Protein AF-A0A382RCF2-F1 (afdb_monomer_lite)

InterPro domains:
  IPR039901 3-deoxy-D-manno-octulosonic acid transferase [PTHR42755] (2-190)

Structure (mmCIF, N/CA/C/O backbone):
data_AF-A0A382RCF2-F1
#
_entry.id   AF-A0A382RCF2-F1
#
loop_
_atom_site.group_PDB
_atom_site.id
_atom_site.type_symbol
_atom_site.label_atom_id
_atom_site.label_alt_id
_atom_site.label_comp_id
_atom_site.label_asym_id
_atom_site.label_entity_id
_atom_site.label_seq_id
_atom_site.pdbx_PDB_ins_code
_atom_site.Cartn_x
_atom_site.Cartn_y
_atom_site.Cartn_z
_atom_site.occupancy
_atom_site.B_iso_or_equiv
_atom_site.auth_seq_id
_atom_site.auth_comp_id
_atom_site.auth_asym_id
_atom_site.auth_atom_id
_atom_site.pdbx_PDB_model_num
ATOM 1 N N . ASN A 1 1 ? -19.185 9.942 4.510 1.00 62.09 1 ASN A N 1
ATOM 2 C CA . ASN A 1 1 ? -18.046 10.793 4.098 1.00 62.09 1 ASN A CA 1
ATOM 3 C C . ASN A 1 1 ? -16.745 10.031 4.354 1.00 62.09 1 ASN A C 1
ATOM 5 O O . ASN A 1 1 ? -16.309 9.953 5.500 1.00 62.09 1 ASN A O 1
ATOM 9 N N . LEU A 1 2 ? -16.173 9.428 3.306 1.00 69.56 2 LEU A N 1
ATOM 10 C CA . LEU A 1 2 ? -15.014 8.519 3.351 1.00 69.56 2 LEU A CA 1
ATOM 11 C C . LEU A 1 2 ? -13.808 9.131 4.091 1.00 69.56 2 LEU A C 1
ATOM 13 O O . LEU A 1 2 ? -13.190 8.498 4.944 1.00 69.56 2 LEU A O 1
ATOM 17 N N . LYS A 1 3 ? -13.557 10.430 3.877 1.00 72.62 3 LYS A N 1
ATOM 18 C CA . LYS A 1 3 ? -12.467 11.177 4.527 1.00 72.62 3 LYS A CA 1
ATOM 19 C C . LYS A 1 3 ? -12.559 11.185 6.058 1.00 72.62 3 LYS A C 1
ATOM 21 O O . LYS A 1 3 ? -11.523 11.209 6.716 1.00 72.62 3 LYS A O 1
ATOM 26 N N . LYS A 1 4 ? -13.768 11.182 6.638 1.00 75.06 4 LYS A N 1
ATOM 27 C CA . LYS A 1 4 ? -13.956 11.214 8.102 1.00 75.06 4 LYS A CA 1
ATOM 28 C C . LYS A 1 4 ? -13.564 9.878 8.739 1.00 75.06 4 LYS A C 1
ATOM 30 O O . LYS A 1 4 ? -12.864 9.882 9.743 1.00 75.06 4 LYS A O 1
ATOM 35 N N . ILE A 1 5 ? -13.943 8.763 8.113 1.00 77.88 5 ILE A N 1
ATOM 36 C CA . ILE A 1 5 ? -13.640 7.407 8.602 1.00 77.88 5 ILE A CA 1
ATOM 37 C C . ILE A 1 5 ? -12.138 7.133 8.530 1.00 77.88 5 ILE A C 1
ATOM 39 O O . ILE A 1 5 ? -11.550 6.638 9.487 1.00 77.88 5 ILE A O 1
ATOM 43 N N . PHE A 1 6 ? -11.491 7.525 7.432 1.00 84.06 6 PHE A N 1
ATOM 44 C CA . PHE A 1 6 ? -10.059 7.287 7.253 1.00 84.06 6 PHE A CA 1
ATOM 45 C C . PHE A 1 6 ? -9.218 8.092 8.255 1.00 84.06 6 PHE A C 1
ATOM 47 O O . PHE A 1 6 ? -8.202 7.598 8.729 1.00 84.06 6 PHE A O 1
ATOM 54 N N . LYS A 1 7 ? -9.664 9.297 8.644 1.00 83.44 7 LYS A N 1
ATOM 55 C CA . LYS A 1 7 ? -8.987 10.118 9.665 1.00 83.44 7 LYS A CA 1
ATOM 56 C C . LYS A 1 7 ? -9.006 9.499 11.066 1.00 83.44 7 LYS A C 1
ATOM 58 O O . LYS A 1 7 ? -8.083 9.744 11.832 1.00 83.44 7 LYS A O 1
ATOM 63 N N . SER A 1 8 ? -10.035 8.723 11.411 1.00 86.31 8 SER A N 1
ATOM 64 C CA . SER A 1 8 ? -10.149 8.065 12.723 1.00 86.31 8 SER A CA 1
ATOM 65 C C . SER A 1 8 ? -9.440 6.709 12.807 1.00 86.31 8 SER A C 1
ATOM 67 O O . SER A 1 8 ? -9.416 6.098 13.877 1.00 86.31 8 SER A O 1
ATOM 69 N N . LYS A 1 9 ? -8.886 6.210 11.696 1.00 91.25 9 LYS A N 1
ATOM 70 C CA . LYS A 1 9 ? -8.276 4.880 11.610 1.00 91.25 9 LYS A CA 1
ATOM 71 C C . LYS A 1 9 ? -6.752 4.948 11.521 1.00 91.25 9 LYS A C 1
ATOM 73 O O . LYS A 1 9 ? -6.179 5.913 11.018 1.00 91.25 9 LYS A O 1
ATOM 78 N N . LYS A 1 10 ? -6.086 3.897 12.000 1.00 94.00 10 LYS A N 1
ATOM 79 C CA . LYS A 1 10 ? -4.676 3.636 11.685 1.00 94.00 10 LYS A CA 1
ATOM 80 C C . LYS A 1 10 ? -4.647 3.004 10.303 1.00 94.00 10 LYS A C 1
ATOM 82 O O . LYS A 1 10 ? -5.190 1.921 10.125 1.00 94.00 10 LYS A O 1
ATOM 87 N N . ILE A 1 11 ? -4.084 3.705 9.324 1.00 94.94 11 ILE A N 1
ATOM 88 C CA . ILE A 1 11 ? -4.179 3.299 7.920 1.00 94.94 11 ILE A CA 1
ATOM 89 C C . ILE A 1 11 ? -2.803 3.049 7.318 1.00 94.94 11 ILE A C 1
ATOM 91 O O . ILE A 1 11 ? -1.877 3.840 7.502 1.00 94.94 11 ILE A O 1
ATOM 95 N N . TRP A 1 12 ? -2.698 1.973 6.553 1.00 97.31 12 TRP A N 1
ATOM 96 C CA . TRP A 1 12 ? -1.606 1.760 5.611 1.00 97.31 12 TRP A CA 1
ATOM 97 C C . TRP A 1 12 ? -2.184 1.263 4.282 1.00 97.31 12 TRP A C 1
ATOM 99 O O . TRP A 1 12 ? -3.348 0.858 4.216 1.00 97.31 12 TRP A O 1
ATOM 109 N N . CYS A 1 13 ? -1.406 1.358 3.208 1.00 97.88 13 CYS A N 1
ATOM 110 C CA . CYS A 1 13 ? -1.873 1.044 1.864 1.00 97.88 13 CYS A CA 1
ATOM 111 C C . CYS A 1 13 ? -0.916 0.071 1.183 1.00 97.88 13 CYS A C 1
ATOM 113 O O . CYS A 1 13 ? 0.295 0.250 1.248 1.00 97.88 13 CYS A O 1
ATOM 115 N N . ALA A 1 14 ? -1.467 -0.935 0.524 1.00 98.38 14 ALA A N 1
ATOM 116 C CA . ALA A 1 14 ? -0.799 -1.767 -0.456 1.00 98.38 14 ALA A CA 1
ATOM 117 C C . ALA A 1 14 ? -1.316 -1.344 -1.832 1.00 98.38 14 ALA A C 1
ATOM 119 O O . ALA A 1 14 ? -2.521 -1.396 -2.075 1.00 98.38 14 ALA A O 1
ATOM 120 N N . ALA A 1 15 ? -0.435 -0.858 -2.701 1.00 98.12 15 ALA A N 1
ATOM 121 C CA . ALA A 1 15 ? -0.817 -0.303 -3.992 1.00 98.12 15 ALA A CA 1
ATOM 122 C C . ALA A 1 15 ? -0.134 -1.026 -5.149 1.00 98.12 15 ALA A C 1
ATOM 124 O O . ALA A 1 15 ? 1.039 -1.387 -5.055 1.00 98.12 15 ALA A O 1
ATOM 125 N N . SER A 1 16 ? -0.877 -1.187 -6.246 1.00 97.06 16 SER A N 1
ATOM 126 C CA . SER A 1 16 ? -0.479 -1.961 -7.423 1.00 97.06 16 SER A CA 1
ATOM 127 C C . SER A 1 16 ? -0.099 -3.401 -7.065 1.00 97.06 16 SER A C 1
ATOM 129 O O . SER A 1 16 ? 0.921 -3.902 -7.532 1.00 97.06 16 SER A O 1
ATOM 131 N N . THR A 1 17 ? -0.885 -4.044 -6.195 1.00 98.25 17 THR A N 1
ATOM 132 C CA . THR A 1 17 ? -0.648 -5.435 -5.783 1.00 98.25 17 THR A CA 1
ATOM 133 C C . THR A 1 17 ? -0.951 -6.414 -6.910 1.00 98.25 17 THR A C 1
ATOM 135 O O . THR A 1 17 ? -1.813 -6.170 -7.758 1.00 98.25 17 THR A O 1
ATOM 138 N N . HIS A 1 18 ? -0.209 -7.512 -6.926 1.00 97.75 18 HIS A N 1
ATOM 139 C CA . HIS A 1 18 ? -0.419 -8.644 -7.816 1.00 97.75 18 HIS A CA 1
ATOM 140 C C . HIS A 1 18 ? -0.784 -9.891 -7.014 1.00 97.75 18 HIS A C 1
ATOM 142 O O . HIS A 1 18 ? -0.634 -9.914 -5.792 1.00 97.75 18 HIS A O 1
ATOM 148 N N . ASN A 1 19 ? -1.186 -10.947 -7.731 1.00 95.44 19 ASN A N 1
ATOM 149 C CA . ASN A 1 19 ? -1.555 -12.229 -7.140 1.00 95.44 19 ASN A CA 1
ATOM 150 C C . ASN A 1 19 ? -0.553 -12.671 -6.068 1.00 95.44 19 ASN A C 1
ATOM 152 O O . ASN A 1 19 ? 0.656 -12.508 -6.242 1.00 95.44 19 ASN A O 1
ATOM 156 N N . THR A 1 20 ? -1.070 -13.239 -4.977 1.00 93.50 20 THR A N 1
ATOM 157 C CA . THR A 1 20 ? -0.394 -13.588 -3.713 1.00 93.50 20 THR A CA 1
ATOM 158 C C . THR A 1 20 ? -0.037 -12.416 -2.789 1.00 93.50 20 THR A C 1
ATOM 160 O O . THR A 1 20 ? -0.001 -12.599 -1.568 1.00 93.50 20 THR A O 1
ATOM 163 N N . GLU A 1 21 ? 0.177 -11.200 -3.302 1.00 98.25 21 GLU A N 1
ATOM 164 C CA . GLU A 1 21 ? 0.560 -10.055 -2.467 1.00 98.25 21 GLU A CA 1
ATOM 165 C C . GLU A 1 21 ? -0.620 -9.529 -1.636 1.00 98.25 21 GLU A C 1
ATOM 167 O O . GLU A 1 21 ? -0.420 -9.082 -0.502 1.00 98.25 21 GLU A O 1
ATOM 172 N N . GLU A 1 22 ? -1.854 -9.621 -2.148 1.00 98.38 22 GLU A N 1
ATOM 173 C CA . GLU A 1 22 ? -3.059 -9.222 -1.409 1.00 98.38 22 GLU A CA 1
ATOM 174 C C . GLU A 1 22 ? -3.239 -10.047 -0.130 1.00 98.38 22 GLU A C 1
ATOM 176 O O . GLU A 1 22 ? -3.438 -9.490 0.955 1.00 98.38 22 GLU A O 1
ATOM 181 N N . ARG A 1 23 ? -3.065 -11.368 -0.239 1.00 97.81 23 ARG A N 1
ATOM 182 C CA . ARG A 1 23 ? -3.133 -12.295 0.894 1.00 97.81 23 ARG A CA 1
ATOM 183 C C . ARG A 1 23 ? -2.066 -11.996 1.944 1.00 97.81 23 ARG A C 1
ATOM 185 O O . ARG A 1 23 ? -2.362 -11.986 3.137 1.00 97.81 23 ARG A O 1
ATOM 192 N N . ILE A 1 24 ? -0.840 -11.664 1.526 1.00 98.31 24 ILE A N 1
ATOM 193 C CA . ILE A 1 24 ? 0.223 -11.228 2.449 1.00 98.31 24 ILE A CA 1
ATOM 194 C C . ILE A 1 24 ? -0.205 -9.968 3.215 1.00 98.31 24 ILE A C 1
ATOM 196 O O . ILE A 1 24 ? 0.017 -9.877 4.426 1.00 98.31 24 ILE A O 1
ATOM 200 N N . CYS A 1 25 ? -0.843 -9.008 2.541 1.00 98.62 25 CYS A N 1
ATOM 201 C CA . CYS A 1 25 ? -1.338 -7.783 3.172 1.00 98.62 25 CYS A CA 1
ATOM 202 C C . CYS A 1 25 ? -2.477 -8.058 4.167 1.00 98.62 25 CYS A C 1
ATOM 204 O O . CYS A 1 25 ? -2.505 -7.455 5.244 1.00 98.62 25 CYS A O 1
ATOM 206 N N . ALA A 1 26 ? -3.374 -8.992 3.845 1.00 98.50 26 ALA A N 1
ATOM 207 C CA . ALA A 1 26 ? -4.416 -9.466 4.751 1.00 98.50 26 ALA A CA 1
ATOM 208 C C . ALA A 1 26 ? -3.820 -10.158 5.992 1.00 98.50 26 ALA A C 1
ATOM 210 O O . ALA A 1 26 ? -4.172 -9.808 7.117 1.00 98.50 26 ALA A O 1
ATOM 211 N N . THR A 1 27 ? -2.817 -11.026 5.826 1.00 98.50 27 THR A N 1
ATOM 212 C CA . THR A 1 27 ? -2.092 -11.647 6.953 1.00 98.50 27 THR A CA 1
ATOM 213 C C . THR A 1 27 ? -1.401 -10.605 7.838 1.00 98.50 27 THR A C 1
ATOM 215 O O . THR A 1 27 ? -1.360 -10.734 9.061 1.00 98.50 27 THR A O 1
ATOM 218 N N . VAL A 1 28 ? -0.842 -9.543 7.250 1.00 98.62 28 VAL A N 1
ATOM 219 C CA . VAL A 1 28 ? -0.277 -8.428 8.028 1.00 98.62 28 VAL A CA 1
ATOM 220 C C . VAL A 1 28 ? -1.361 -7.706 8.824 1.00 98.62 28 VAL A C 1
ATOM 222 O O . VAL A 1 28 ? -1.125 -7.349 9.979 1.00 98.62 28 VAL A O 1
ATOM 225 N N . HIS A 1 29 ? -2.549 -7.521 8.247 1.00 98.56 29 HIS A N 1
ATOM 226 C CA . HIS A 1 29 ? -3.684 -6.958 8.970 1.00 98.56 29 HIS A CA 1
ATOM 227 C C . HIS A 1 29 ? -4.059 -7.821 10.180 1.00 98.56 29 HIS A C 1
ATOM 229 O O . HIS A 1 29 ? -4.156 -7.295 11.288 1.00 98.56 29 HIS A O 1
ATOM 235 N N . GLU A 1 30 ? -4.199 -9.139 10.009 1.00 98.19 30 GLU A N 1
ATOM 236 C CA . GLU A 1 30 ? -4.502 -10.066 11.111 1.00 98.19 30 GLU A CA 1
ATOM 237 C C . GLU A 1 30 ? -3.488 -9.988 12.253 1.00 98.19 30 GLU A C 1
ATOM 239 O O . GLU A 1 30 ? -3.858 -9.961 13.426 1.00 98.19 30 GLU A O 1
ATOM 244 N N . LYS A 1 31 ? -2.199 -9.875 11.926 1.00 98.06 31 LYS A N 1
ATOM 245 C CA . LYS A 1 31 ? -1.138 -9.739 12.934 1.00 98.06 31 LYS A CA 1
ATOM 246 C C . LYS A 1 31 ? -1.257 -8.456 13.755 1.00 98.06 31 LYS A C 1
ATOM 248 O O . LYS A 1 31 ? -0.801 -8.414 14.895 1.00 98.06 31 LYS A O 1
ATOM 253 N N . LEU A 1 32 ? -1.851 -7.405 13.191 1.00 97.94 32 LEU A N 1
ATOM 254 C CA . LEU A 1 32 ? -1.895 -6.072 13.792 1.00 97.94 32 LEU A CA 1
ATOM 255 C C . LEU A 1 32 ? -3.274 -5.689 14.357 1.00 97.94 32 LEU A C 1
ATOM 257 O O . LEU A 1 32 ? -3.332 -4.828 15.238 1.00 97.94 32 LEU A O 1
ATOM 261 N N . LYS A 1 33 ? -4.374 -6.327 13.928 1.00 96.44 33 LYS A N 1
ATOM 262 C CA . LYS A 1 33 ? -5.754 -5.970 14.333 1.00 96.44 33 LYS A CA 1
ATOM 263 C C . LYS A 1 33 ? -6.016 -6.102 15.835 1.00 96.44 33 LYS A C 1
ATOM 265 O O . LYS A 1 33 ? -6.842 -5.379 16.389 1.00 96.44 33 LYS A O 1
ATOM 270 N N . ASN A 1 34 ? -5.289 -6.982 16.530 1.00 95.50 34 ASN A N 1
ATOM 271 C CA . ASN A 1 34 ? -5.399 -7.111 17.987 1.00 95.50 34 ASN A CA 1
ATOM 272 C C . ASN A 1 34 ? -4.772 -5.930 18.731 1.00 95.50 34 ASN A C 1
ATOM 274 O O . ASN A 1 34 ? -5.330 -5.486 19.733 1.00 95.50 34 ASN A O 1
ATOM 278 N N . LYS A 1 35 ? -3.670 -5.387 18.203 1.00 96.75 35 LYS A N 1
ATOM 279 C CA . LYS A 1 35 ? -2.980 -4.211 18.747 1.00 96.75 35 LYS A CA 1
ATOM 280 C C . LYS A 1 35 ? -3.692 -2.907 18.383 1.00 96.75 35 LYS A C 1
ATOM 282 O O . LYS A 1 35 ? -3.765 -1.995 19.200 1.00 96.75 35 LYS A O 1
ATOM 287 N N . TYR A 1 36 ? -4.236 -2.820 17.170 1.00 95.81 36 TYR A N 1
ATOM 288 C CA . TYR A 1 36 ? -4.914 -1.631 16.656 1.00 95.81 36 TYR A CA 1
ATOM 289 C C . TYR A 1 36 ? -6.349 -1.958 16.249 1.00 95.81 36 TYR A C 1
ATOM 291 O O . TYR A 1 36 ? -6.620 -2.319 15.108 1.00 95.81 36 TYR A O 1
ATOM 299 N N . LYS A 1 37 ? -7.297 -1.765 17.172 1.00 93.75 37 LYS A N 1
ATOM 300 C CA . LYS A 1 37 ? -8.726 -2.033 16.917 1.00 93.75 37 LYS A CA 1
ATOM 301 C C . LYS A 1 37 ? -9.334 -1.145 15.824 1.00 93.75 37 LYS A C 1
ATOM 303 O O . LYS A 1 37 ? -10.344 -1.505 15.234 1.00 93.75 37 LYS A O 1
ATOM 308 N N . ASN A 1 38 ? -8.715 -0.001 15.532 1.00 94.19 38 ASN A N 1
ATOM 309 C CA . ASN A 1 38 ? -9.096 0.910 14.452 1.00 94.19 38 ASN A CA 1
ATOM 310 C C . ASN A 1 38 ? -8.179 0.799 13.216 1.00 94.19 38 ASN A C 1
ATOM 312 O O . ASN A 1 38 ? -8.034 1.781 12.484 1.00 94.19 38 ASN A O 1
ATOM 316 N N . LEU A 1 39 ? -7.529 -0.349 12.995 1.00 96.75 39 LEU A N 1
ATOM 317 C CA . LEU A 1 39 ? -6.718 -0.600 11.802 1.00 96.75 39 LEU A CA 1
ATOM 318 C C . LEU A 1 39 ? -7.589 -0.651 10.537 1.00 96.75 39 LEU A C 1
ATOM 320 O O . LEU A 1 39 ? -8.687 -1.203 10.540 1.00 96.75 39 LEU A O 1
ATOM 324 N N . LEU A 1 40 ? -7.078 -0.088 9.446 1.00 96.62 40 LEU A N 1
ATOM 325 C CA . LEU A 1 40 ? -7.607 -0.253 8.096 1.00 96.62 40 LEU A CA 1
ATOM 326 C C . LEU A 1 40 ? -6.441 -0.526 7.150 1.00 96.62 40 LEU A C 1
ATOM 328 O O . LEU A 1 40 ? -5.504 0.274 7.075 1.00 96.62 40 LEU A O 1
ATOM 332 N N . THR A 1 41 ? -6.512 -1.625 6.406 1.00 98.12 41 THR A N 1
ATOM 333 C CA . THR A 1 41 ? -5.586 -1.875 5.296 1.00 98.12 41 THR A CA 1
ATOM 334 C C . THR A 1 41 ? -6.291 -1.517 3.999 1.00 98.12 41 THR A C 1
ATOM 336 O O . THR A 1 41 ? -7.354 -2.055 3.707 1.00 98.12 41 THR A O 1
ATOM 339 N N . ILE A 1 42 ? -5.712 -0.610 3.220 1.00 97.75 42 ILE A N 1
ATOM 340 C CA . ILE A 1 42 ? -6.196 -0.292 1.873 1.00 97.75 42 ILE A CA 1
ATOM 341 C C . ILE A 1 42 ? -5.441 -1.179 0.885 1.00 97.75 42 ILE A C 1
ATOM 343 O O . ILE A 1 42 ? -4.213 -1.182 0.918 1.00 97.75 42 ILE A O 1
ATOM 347 N N . ILE A 1 43 ? -6.144 -1.887 0.006 1.00 98.44 43 ILE A N 1
ATOM 348 C CA . ILE A 1 43 ? -5.545 -2.691 -1.068 1.00 98.44 43 ILE A CA 1
ATOM 349 C C . ILE A 1 43 ? -5.997 -2.113 -2.405 1.00 98.44 43 ILE A C 1
ATOM 351 O O . ILE A 1 43 ? -7.190 -1.936 -2.629 1.00 98.44 43 ILE A O 1
ATOM 355 N N . ILE A 1 44 ? -5.044 -1.798 -3.276 1.00 97.81 44 ILE A N 1
ATOM 356 C CA . ILE A 1 44 ? -5.283 -1.297 -4.632 1.00 97.81 44 ILE A CA 1
ATOM 357 C C . ILE A 1 44 ? -4.631 -2.296 -5.596 1.00 97.81 44 ILE A C 1
ATOM 359 O O . ILE A 1 44 ? -3.416 -2.207 -5.807 1.00 97.81 44 ILE A O 1
ATOM 363 N N . PRO A 1 45 ? -5.377 -3.271 -6.140 1.00 97.62 45 PRO A N 1
ATOM 364 C CA . PRO A 1 45 ? -4.827 -4.250 -7.065 1.00 97.62 45 PRO A CA 1
ATOM 365 C C . PRO A 1 45 ? -4.368 -3.598 -8.366 1.00 97.62 45 PRO A C 1
ATOM 367 O O . PRO A 1 45 ? -4.931 -2.607 -8.831 1.00 97.62 45 PRO A O 1
ATOM 370 N N . ARG A 1 46 ? -3.345 -4.185 -8.990 1.00 96.06 46 ARG A N 1
ATOM 371 C CA . ARG A 1 46 ? -2.889 -3.794 -10.329 1.00 96.06 46 ARG A CA 1
ATOM 372 C C . ARG A 1 46 ? -3.966 -4.047 -11.388 1.00 96.06 46 ARG A C 1
ATOM 374 O O . ARG A 1 46 ? -4.059 -3.282 -12.346 1.00 96.06 46 ARG A O 1
ATOM 381 N N . HIS A 1 47 ? -4.761 -5.099 -11.199 1.00 95.31 47 HIS A N 1
ATOM 382 C CA . HIS A 1 47 ? -5.848 -5.517 -12.082 1.00 95.31 47 HIS A CA 1
ATOM 383 C C . HIS A 1 47 ? -7.153 -5.566 -11.287 1.00 95.31 47 HIS A C 1
ATOM 385 O O . HIS A 1 47 ? -7.369 -6.488 -10.500 1.00 95.31 47 HIS A O 1
ATOM 391 N N . THR A 1 48 ? -8.018 -4.569 -11.470 1.00 94.62 48 THR A N 1
ATOM 392 C CA . THR A 1 48 ? -9.290 -4.459 -10.735 1.00 94.62 48 THR A CA 1
ATOM 393 C C . THR A 1 48 ? -10.276 -5.570 -11.084 1.00 94.62 48 THR A C 1
ATOM 395 O O . THR A 1 48 ? -11.145 -5.874 -10.279 1.00 94.62 48 THR A O 1
ATOM 398 N N . GLN A 1 49 ? -10.101 -6.250 -12.221 1.00 95.50 49 GLN A N 1
ATOM 399 C CA . GLN A 1 49 ? -10.890 -7.426 -12.602 1.00 95.50 49 GLN A CA 1
ATOM 400 C C . GLN A 1 49 ? -10.787 -8.568 -11.576 1.00 95.50 49 GLN A C 1
ATOM 402 O O . GLN A 1 49 ? -11.675 -9.407 -11.506 1.00 95.50 49 GLN A O 1
ATOM 407 N N . ARG A 1 50 ? -9.728 -8.586 -10.753 1.00 96.31 50 ARG A N 1
ATOM 408 C CA . ARG A 1 50 ? -9.544 -9.556 -9.663 1.00 96.31 50 ARG A CA 1
ATOM 409 C C . ARG A 1 50 ? -10.285 -9.182 -8.376 1.00 96.31 50 ARG A C 1
ATOM 411 O O . ARG A 1 50 ? -10.081 -9.824 -7.353 1.00 96.31 50 ARG A O 1
ATOM 418 N N . ALA A 1 51 ? -11.096 -8.124 -8.371 1.00 96.62 51 ALA A N 1
ATOM 419 C CA . ALA A 1 51 ? -11.698 -7.617 -7.142 1.00 96.62 51 ALA A CA 1
ATOM 420 C C . ALA A 1 51 ? -12.548 -8.667 -6.410 1.00 96.62 51 ALA A C 1
ATOM 422 O O . ALA A 1 51 ? -12.432 -8.783 -5.189 1.00 96.62 51 ALA A O 1
ATOM 423 N N . ASP A 1 52 ? -13.342 -9.455 -7.137 1.00 96.69 52 ASP A N 1
ATOM 424 C CA . ASP A 1 52 ? -14.183 -10.502 -6.546 1.00 96.69 52 ASP A CA 1
ATOM 425 C C . ASP A 1 52 ? -13.348 -11.648 -5.963 1.00 96.69 52 ASP A C 1
ATOM 427 O O . ASP A 1 52 ? -13.579 -12.062 -4.828 1.00 96.69 52 ASP A O 1
ATOM 431 N N . GLU A 1 53 ? -12.325 -12.098 -6.696 1.00 97.75 53 GLU A N 1
ATOM 432 C CA . GLU A 1 53 ? -11.347 -13.098 -6.243 1.00 97.75 53 GLU A CA 1
ATOM 433 C C . GLU A 1 53 ? -10.688 -12.651 -4.929 1.00 97.75 53 GLU A C 1
ATOM 435 O O . GLU A 1 53 ? -10.789 -13.335 -3.912 1.00 97.75 53 GLU A O 1
ATOM 440 N N . ILE A 1 54 ? -10.106 -11.448 -4.918 1.00 98.19 54 ILE A N 1
ATOM 441 C CA . ILE A 1 54 ? -9.428 -10.869 -3.750 1.00 98.19 54 ILE A CA 1
ATOM 442 C C . ILE A 1 54 ? -10.401 -10.721 -2.574 1.00 98.19 54 ILE A C 1
ATOM 444 O O . ILE A 1 54 ? -10.056 -10.994 -1.424 1.00 98.19 54 ILE A O 1
ATOM 448 N N . THR A 1 55 ? -11.628 -10.277 -2.846 1.00 97.62 55 THR A N 1
ATOM 449 C CA . THR A 1 55 ? -12.669 -10.111 -1.828 1.00 97.62 55 THR A CA 1
ATOM 450 C C . THR A 1 55 ? -13.013 -11.445 -1.173 1.00 97.62 55 THR A C 1
ATOM 452 O O . THR A 1 55 ? -13.117 -11.502 0.054 1.00 97.62 55 THR A O 1
ATOM 455 N N . ASN A 1 56 ? -13.178 -12.506 -1.962 1.00 97.56 56 ASN A N 1
ATOM 456 C CA . ASN A 1 56 ? -13.490 -13.837 -1.452 1.00 97.56 56 ASN A CA 1
ATOM 457 C C . ASN A 1 56 ? -12.327 -14.406 -0.635 1.00 97.56 56 ASN A C 1
ATOM 459 O O . ASN A 1 56 ? -12.545 -14.786 0.511 1.00 97.56 56 ASN A O 1
ATOM 463 N N . GLU A 1 57 ? -11.088 -14.321 -1.129 1.00 97.75 57 GLU A N 1
ATOM 464 C CA . GLU A 1 57 ? -9.906 -14.759 -0.372 1.00 97.75 57 GLU A CA 1
ATOM 465 C C . GLU A 1 57 ? -9.800 -14.076 1.000 1.00 97.75 57 GLU A C 1
ATOM 467 O O . GLU A 1 57 ? -9.507 -14.712 2.012 1.00 97.75 57 GLU A O 1
ATOM 472 N N . ILE A 1 58 ? -10.061 -12.768 1.060 1.00 98.12 58 ILE A N 1
ATOM 473 C CA . ILE A 1 58 ? -10.014 -12.009 2.315 1.00 98.12 58 ILE A CA 1
ATOM 474 C C . ILE A 1 58 ? -11.155 -12.417 3.259 1.00 98.12 58 ILE A C 1
ATOM 476 O O . ILE A 1 58 ? -10.957 -12.465 4.477 1.00 98.12 58 ILE A O 1
ATOM 480 N N . ARG A 1 59 ? -12.347 -12.711 2.726 1.00 97.56 59 ARG A N 1
ATOM 481 C CA . ARG A 1 59 ? -13.481 -13.204 3.526 1.00 97.56 59 ARG A CA 1
ATOM 482 C C . ARG A 1 59 ? -13.217 -14.594 4.087 1.00 97.56 59 ARG A C 1
ATOM 484 O O . ARG A 1 59 ? -13.555 -14.823 5.244 1.00 97.56 59 ARG A O 1
ATOM 491 N N . ASP A 1 60 ? -12.567 -15.467 3.325 1.00 97.88 60 ASP A N 1
ATOM 492 C CA . ASP A 1 60 ? -12.180 -16.812 3.768 1.00 97.88 60 ASP A CA 1
ATOM 493 C C . ASP A 1 60 ? -11.151 -16.766 4.908 1.00 97.88 60 ASP A C 1
ATOM 495 O O . ASP A 1 60 ? -11.105 -17.654 5.757 1.00 97.88 60 ASP A O 1
ATOM 499 N N . MET A 1 61 ? -10.376 -15.680 4.999 1.00 97.62 61 MET A N 1
ATOM 500 C CA . MET A 1 61 ? -9.527 -15.370 6.158 1.00 97.62 61 MET A CA 1
ATOM 501 C C . MET A 1 61 ? -10.310 -14.796 7.357 1.00 97.62 61 MET A C 1
ATOM 503 O O . MET A 1 61 ? -9.720 -14.394 8.355 1.00 97.62 61 MET A O 1
ATOM 507 N N . GLY A 1 62 ? -11.639 -14.698 7.284 1.00 97.56 62 GLY A N 1
ATOM 508 C CA . GLY A 1 62 ? -12.482 -14.158 8.354 1.00 97.56 62 GLY A CA 1
ATOM 509 C C . GLY A 1 62 ? -12.394 -12.637 8.531 1.00 97.56 62 GLY A C 1
ATOM 510 O O . GLY A 1 62 ? -12.775 -12.118 9.585 1.00 97.56 62 GLY A O 1
ATOM 511 N N . LEU A 1 63 ? -11.890 -11.904 7.531 1.00 97.81 63 LEU A N 1
ATOM 512 C CA . LEU A 1 63 ? -11.758 -10.446 7.576 1.00 97.81 63 LEU A CA 1
ATOM 513 C C . LEU A 1 63 ? -12.925 -9.729 6.891 1.00 97.81 63 LEU A C 1
ATOM 515 O O . LEU A 1 63 ? -13.465 -10.157 5.869 1.00 97.81 63 LEU A O 1
ATOM 519 N N . LYS A 1 64 ? -13.283 -8.560 7.428 1.00 96.44 64 LYS A N 1
ATOM 520 C CA . LYS A 1 64 ? -14.337 -7.703 6.869 1.00 96.44 64 LYS A CA 1
ATOM 521 C C . LYS A 1 64 ? -13.783 -6.812 5.761 1.00 96.44 64 LYS A C 1
ATOM 523 O O . LYS A 1 64 ? -13.135 -5.798 6.035 1.00 96.44 64 LYS A O 1
ATOM 528 N N . VAL A 1 65 ? -14.084 -7.161 4.515 1.00 96.19 65 VAL A N 1
ATOM 529 C CA . VAL A 1 65 ? -13.692 -6.402 3.321 1.00 96.19 65 VAL A CA 1
ATOM 530 C C . VAL A 1 65 ? -14.847 -5.576 2.755 1.00 96.19 65 VAL A C 1
ATOM 532 O O . VAL A 1 65 ? -15.988 -6.037 2.691 1.00 96.19 65 VAL A O 1
ATOM 535 N N . GLN A 1 66 ? -14.538 -4.353 2.328 1.00 94.62 66 GLN A N 1
ATOM 536 C CA . GLN A 1 66 ? -15.439 -3.499 1.560 1.00 94.62 66 GLN A CA 1
ATOM 537 C C . GLN A 1 66 ? -14.749 -3.042 0.270 1.00 94.62 66 GLN A C 1
ATOM 539 O O . GLN A 1 66 ? -13.668 -2.455 0.329 1.00 94.62 66 GLN A O 1
ATOM 544 N N . ALA A 1 67 ? -15.402 -3.275 -0.870 1.00 94.62 67 ALA A N 1
ATOM 545 C CA . ALA A 1 67 ? -15.009 -2.737 -2.169 1.00 94.62 67 ALA A CA 1
ATOM 546 C C . ALA A 1 67 ? -15.368 -1.246 -2.291 1.00 94.62 67 ALA A C 1
ATOM 548 O O . ALA A 1 67 ? -16.365 -0.788 -1.723 1.00 94.62 67 ALA A O 1
ATOM 549 N N . HIS A 1 68 ? -14.558 -0.488 -3.026 1.00 93.38 68 HIS A N 1
ATOM 550 C CA . HIS A 1 68 ? -14.711 0.951 -3.201 1.00 93.38 68 HIS A CA 1
ATOM 551 C C . HIS A 1 68 ? -15.912 1.292 -4.082 1.00 93.38 68 HIS A C 1
ATOM 553 O O . HIS A 1 68 ? -16.616 2.252 -3.775 1.00 93.38 68 HIS A O 1
ATOM 559 N N . SER A 1 69 ? -16.175 0.485 -5.110 1.00 92.06 69 SER A N 1
ATOM 560 C CA . SER A 1 69 ? -17.335 0.619 -5.998 1.00 92.06 69 SER A CA 1
ATOM 561 C C . SER A 1 69 ? -18.682 0.358 -5.305 1.00 92.06 69 SER A C 1
ATOM 563 O O . SER A 1 69 ? -19.729 0.750 -5.820 1.00 92.06 69 SER A O 1
ATOM 565 N N . SER A 1 70 ? -18.683 -0.286 -4.130 1.00 87.69 70 SER A N 1
ATOM 566 C CA . SER A 1 70 ? -19.912 -0.639 -3.416 1.00 87.69 70 SER A CA 1
ATOM 567 C C . SER A 1 70 ? -20.686 0.613 -2.984 1.00 87.69 70 SER A C 1
ATOM 569 O O . SER A 1 70 ? -20.171 1.462 -2.256 1.00 87.69 70 SER A O 1
ATOM 571 N N . SER A 1 71 ? -21.960 0.696 -3.383 1.00 62.09 71 SER A N 1
ATOM 572 C CA . SER A 1 71 ? -22.862 1.848 -3.195 1.00 62.09 71 SER A CA 1
ATOM 573 C C . SER A 1 71 ? -23.235 2.163 -1.736 1.00 62.09 71 SER A C 1
ATOM 575 O O . SER A 1 71 ? -23.920 3.151 -1.459 1.00 62.09 71 SER A O 1
ATOM 577 N N . ASN A 1 72 ? -22.764 1.364 -0.776 1.00 64.06 72 ASN A N 1
ATOM 578 C CA . ASN A 1 72 ? -23.080 1.524 0.637 1.00 64.06 72 ASN A CA 1
ATOM 579 C C . ASN A 1 72 ? -22.115 2.476 1.359 1.00 64.06 72 ASN A C 1
ATOM 581 O O . ASN A 1 72 ? -20.899 2.476 1.152 1.00 64.06 72 ASN A O 1
ATOM 585 N N . LYS A 1 73 ? -22.659 3.265 2.302 1.00 70.25 73 LYS A N 1
ATOM 586 C CA . LYS A 1 73 ? -21.863 4.063 3.251 1.00 70.25 73 LYS A CA 1
ATOM 587 C C . LYS A 1 73 ? -20.784 3.171 3.875 1.00 70.25 73 LYS A C 1
ATOM 589 O O . LYS A 1 73 ? -21.111 2.137 4.445 1.00 70.25 73 LYS A O 1
ATOM 594 N N . THR A 1 74 ? -19.521 3.605 3.802 1.00 68.81 74 THR A N 1
ATOM 595 C CA . THR A 1 74 ? -18.379 2.899 4.417 1.00 68.81 74 THR A CA 1
ATOM 596 C C . THR A 1 74 ? -18.711 2.399 5.817 1.00 68.81 74 THR A C 1
ATOM 598 O O . THR A 1 74 ? -19.034 3.207 6.692 1.00 68.81 74 THR A O 1
ATOM 601 N N . ASN A 1 75 ? -18.627 1.086 6.021 1.00 80.81 75 ASN A N 1
ATOM 602 C CA . ASN A 1 75 ? -18.940 0.463 7.297 1.00 80.81 75 ASN A CA 1
ATOM 603 C C . ASN A 1 75 ? -17.785 0.713 8.278 1.00 80.81 75 ASN A C 1
ATOM 605 O O . ASN A 1 75 ? -16.621 0.451 7.959 1.00 80.81 75 ASN A O 1
ATOM 609 N N . ASN A 1 76 ? -18.085 1.194 9.488 1.00 82.94 76 ASN A N 1
ATOM 610 C CA . ASN A 1 76 ? -17.069 1.419 10.521 1.00 82.94 76 ASN A CA 1
ATOM 611 C C . ASN A 1 76 ? -16.295 0.136 10.869 1.00 82.94 76 ASN A C 1
ATOM 613 O O . ASN A 1 76 ? -15.110 0.218 11.199 1.00 82.94 76 ASN A O 1
ATOM 617 N N . ASN A 1 77 ? -16.917 -1.032 10.695 1.00 89.19 77 ASN A N 1
ATOM 618 C CA . ASN A 1 77 ? -16.322 -2.340 10.963 1.00 89.19 77 ASN A CA 1
ATOM 619 C C . ASN A 1 77 ? -15.454 -2.878 9.812 1.00 89.19 77 ASN A C 1
ATOM 621 O O . ASN A 1 77 ? -14.989 -4.008 9.899 1.00 89.19 77 ASN A O 1
ATOM 625 N N . THR A 1 78 ? -15.238 -2.101 8.745 1.00 93.69 78 THR A N 1
ATOM 626 C CA . THR A 1 78 ? -14.354 -2.488 7.633 1.00 93.69 78 THR A CA 1
ATOM 627 C C . THR A 1 78 ? -12.909 -2.613 8.108 1.00 93.69 78 THR A C 1
ATOM 629 O O . THR A 1 78 ? -12.362 -1.657 8.667 1.00 93.69 78 THR A O 1
ATOM 632 N N . GLU A 1 79 ? -12.293 -3.757 7.835 1.00 96.50 79 GLU A N 1
ATOM 633 C CA . GLU A 1 79 ? -10.896 -4.079 8.143 1.00 96.50 79 GLU A CA 1
ATOM 634 C C . GLU A 1 79 ? -10.010 -3.904 6.907 1.00 96.50 79 GLU A C 1
ATOM 636 O O . GLU A 1 79 ? -8.964 -3.247 6.971 1.00 96.50 79 GLU A O 1
ATOM 641 N N . ILE A 1 80 ? -10.477 -4.409 5.761 1.00 97.69 80 ILE A N 1
ATOM 642 C CA . ILE A 1 80 ? -9.821 -4.250 4.464 1.00 97.69 80 ILE A CA 1
ATOM 643 C C . ILE A 1 80 ? -10.682 -3.383 3.545 1.00 97.69 80 ILE A C 1
ATOM 645 O O . ILE A 1 80 ? -11.864 -3.652 3.343 1.00 97.69 80 ILE A O 1
ATOM 649 N N . TYR A 1 81 ? -10.088 -2.337 2.980 1.00 96.50 81 TYR A N 1
ATOM 650 C CA . TYR A 1 81 ? -10.726 -1.482 1.985 1.00 96.50 81 TYR A CA 1
ATOM 651 C C . TYR A 1 81 ? -10.111 -1.753 0.614 1.00 96.50 81 TYR A C 1
ATOM 653 O O . TYR A 1 81 ? -8.957 -1.393 0.376 1.00 96.50 81 TYR A O 1
ATOM 661 N N . LEU A 1 82 ? -10.864 -2.403 -0.269 1.00 97.19 82 LEU A N 1
ATOM 662 C CA . LEU A 1 82 ? -10.413 -2.778 -1.603 1.00 97.19 82 LEU A CA 1
ATOM 663 C C . LEU A 1 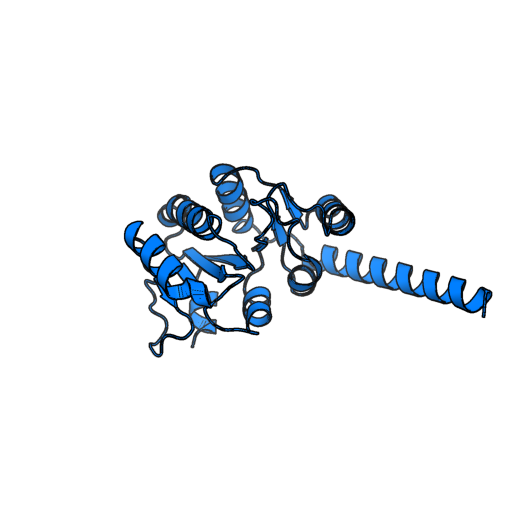82 ? -10.780 -1.680 -2.603 1.00 97.19 82 LEU A C 1
ATOM 665 O O . LEU A 1 82 ? -11.944 -1.327 -2.735 1.00 97.19 82 LEU A O 1
ATOM 669 N N . VAL A 1 83 ? -9.791 -1.129 -3.298 1.00 96.06 83 VAL A N 1
ATOM 670 C CA . VAL A 1 83 ? -9.981 -0.100 -4.326 1.00 96.06 83 VAL A CA 1
ATOM 671 C C . VAL A 1 83 ? -10.045 -0.777 -5.686 1.00 96.06 83 VAL A C 1
ATOM 673 O O . VAL A 1 83 ? -9.029 -0.996 -6.335 1.00 96.06 83 VAL A O 1
ATOM 676 N N . ASP A 1 84 ? -11.253 -1.129 -6.094 1.00 95.25 84 ASP A N 1
ATOM 677 C CA . ASP A 1 84 ? -11.587 -1.864 -7.315 1.00 95.25 84 ASP A CA 1
ATOM 678 C C . ASP A 1 84 ? -11.917 -0.950 -8.510 1.00 95.25 84 ASP A C 1
ATOM 680 O O . ASP A 1 84 ? -12.479 -1.385 -9.512 1.00 95.25 84 ASP A O 1
ATOM 684 N N . THR A 1 85 ? -11.531 0.324 -8.432 1.00 91.94 85 THR A N 1
ATOM 685 C CA . THR A 1 85 ? -11.749 1.341 -9.467 1.00 91.94 85 THR A CA 1
ATOM 686 C C . THR A 1 85 ? -10.429 1.880 -10.020 1.00 91.94 85 THR A C 1
ATOM 688 O O . THR A 1 85 ? -9.398 1.927 -9.342 1.00 91.94 85 THR A O 1
ATOM 691 N N . PHE A 1 86 ? -10.442 2.301 -11.286 1.00 88.19 86 PHE A N 1
ATOM 692 C CA . PHE A 1 86 ? -9.266 2.871 -11.943 1.00 88.19 86 PHE A CA 1
ATOM 693 C C . PHE A 1 86 ? -9.083 4.360 -11.627 1.00 88.19 86 PHE A C 1
ATOM 695 O O . PHE A 1 86 ? -10.040 5.108 -11.465 1.00 88.19 86 PHE A O 1
ATOM 702 N N . GLY A 1 87 ? -7.826 4.817 -11.611 1.00 85.12 87 GLY A N 1
ATOM 703 C CA . GLY A 1 87 ? -7.486 6.247 -11.592 1.00 85.12 87 GLY A CA 1
ATOM 704 C C . GLY A 1 87 ? -7.507 6.927 -10.217 1.00 85.12 87 GLY A C 1
ATOM 705 O O . GLY A 1 87 ? -7.140 8.098 -10.112 1.00 85.12 87 GLY A O 1
ATOM 706 N N . GLU A 1 88 ? -7.857 6.213 -9.146 1.00 86.19 88 GLU A N 1
ATOM 707 C CA . GLU A 1 88 ? -8.063 6.818 -7.821 1.00 86.19 88 GLU A CA 1
ATOM 708 C C . GLU A 1 88 ? -6.881 6.677 -6.851 1.00 86.19 88 GLU A C 1
ATOM 710 O O . GLU A 1 88 ? -6.880 7.285 -5.778 1.00 86.19 88 GLU A O 1
ATOM 715 N N . THR A 1 89 ? -5.820 5.959 -7.231 1.00 91.44 89 THR A N 1
ATOM 716 C CA . THR A 1 89 ? -4.640 5.670 -6.390 1.00 91.44 89 THR A CA 1
ATOM 717 C C . THR A 1 89 ? -4.053 6.920 -5.716 1.00 91.44 89 THR A C 1
ATOM 719 O O . THR A 1 89 ? -3.740 6.916 -4.521 1.00 91.44 89 THR A O 1
ATOM 722 N N . LYS A 1 90 ? -3.986 8.045 -6.443 1.00 91.62 90 LYS A N 1
ATOM 723 C CA . LYS A 1 90 ? -3.487 9.337 -5.932 1.00 91.62 90 LYS A CA 1
ATOM 724 C C . LYS A 1 90 ? -4.267 9.835 -4.713 1.00 91.62 90 LYS A C 1
ATOM 726 O O . LYS A 1 90 ? -3.683 10.432 -3.805 1.00 91.62 90 LYS A O 1
ATOM 731 N N . SER A 1 91 ? -5.581 9.616 -4.681 1.00 91.25 91 SER A N 1
ATOM 732 C CA . SER A 1 91 ? -6.435 10.014 -3.557 1.00 91.25 91 SER A CA 1
ATOM 733 C C . SER A 1 91 ? -6.067 9.250 -2.290 1.00 91.25 91 SER A C 1
ATOM 735 O O . SER A 1 91 ? -6.042 9.842 -1.211 1.00 91.25 91 SER A O 1
ATOM 737 N N . PHE A 1 92 ? -5.675 7.982 -2.415 1.00 92.38 92 PHE A N 1
ATOM 738 C CA . PHE A 1 92 ? -5.236 7.164 -1.287 1.00 92.38 92 PHE A CA 1
ATOM 739 C C . PHE A 1 92 ? -3.831 7.542 -0.802 1.00 92.38 92 PHE A C 1
ATOM 741 O O . PHE A 1 92 ? -3.628 7.642 0.406 1.00 92.38 92 PHE A O 1
ATOM 748 N N . PHE A 1 93 ? -2.892 7.891 -1.690 1.00 92.44 93 PHE A N 1
ATOM 749 C CA . PHE A 1 93 ? -1.560 8.399 -1.300 1.00 92.44 93 PHE A CA 1
ATOM 750 C C . PHE A 1 93 ? -1.606 9.733 -0.534 1.00 92.44 93 PHE A C 1
ATOM 752 O O . PHE A 1 93 ? -0.768 10.026 0.326 1.00 92.44 93 PHE A O 1
ATOM 759 N N . LYS A 1 94 ? -2.614 10.573 -0.794 1.00 89.06 94 LYS A N 1
ATOM 760 C CA . LYS A 1 94 ? -2.809 11.806 -0.014 1.00 89.06 94 LYS A CA 1
ATOM 761 C C . LYS A 1 94 ? -3.121 11.510 1.452 1.00 89.06 94 LYS A C 1
ATOM 763 O O . LYS A 1 94 ? -2.690 12.274 2.317 1.00 89.06 94 LYS A O 1
ATOM 768 N N . ILE A 1 95 ? -3.831 10.419 1.720 1.00 88.19 95 ILE A N 1
ATOM 769 C CA . ILE A 1 95 ? -4.343 10.072 3.047 1.00 88.19 95 ILE A CA 1
ATOM 770 C C . ILE A 1 95 ? -3.365 9.130 3.764 1.00 88.19 95 ILE A C 1
ATOM 772 O O . ILE A 1 95 ? -3.068 9.331 4.938 1.00 88.19 95 ILE A O 1
ATOM 776 N N . CYS A 1 96 ? -2.807 8.154 3.052 1.00 89.00 96 CYS A N 1
ATOM 777 C CA . CYS A 1 96 ? -1.904 7.152 3.594 1.00 89.00 96 CYS A CA 1
ATOM 778 C C . CYS A 1 96 ? -0.430 7.550 3.428 1.00 89.00 96 CYS A C 1
ATOM 780 O O . CYS A 1 96 ? -0.002 7.873 2.325 1.00 89.00 96 CYS A O 1
ATOM 782 N N . LYS A 1 97 ? 0.364 7.505 4.506 1.00 89.69 97 LYS A N 1
ATOM 783 C CA . LYS A 1 97 ? 1.803 7.845 4.473 1.00 89.69 97 LYS A CA 1
ATOM 784 C C . LYS A 1 97 ? 2.742 6.645 4.484 1.00 89.69 97 LYS A C 1
ATOM 786 O O . LYS A 1 97 ? 3.941 6.840 4.320 1.00 89.69 97 LYS A O 1
ATOM 791 N N . THR A 1 98 ? 2.216 5.433 4.608 1.00 94.94 98 THR A N 1
ATOM 792 C CA . THR A 1 98 ? 2.987 4.191 4.510 1.00 94.94 98 THR A CA 1
ATOM 793 C C . THR A 1 98 ? 2.381 3.340 3.412 1.00 94.94 98 THR A C 1
ATOM 795 O O . THR A 1 98 ? 1.234 2.907 3.525 1.00 94.94 98 THR A O 1
ATOM 798 N N . VAL A 1 99 ? 3.135 3.135 2.337 1.00 97.88 99 VAL A N 1
ATOM 799 C CA . VAL A 1 99 ? 2.665 2.441 1.141 1.00 97.88 99 VAL A CA 1
ATOM 800 C C . VAL A 1 99 ? 3.581 1.264 0.854 1.00 97.88 99 VAL A C 1
ATOM 802 O O . VAL A 1 99 ? 4.760 1.462 0.589 1.00 97.88 99 VAL A O 1
ATOM 805 N N . PHE A 1 100 ? 3.046 0.049 0.878 1.00 98.62 100 PHE A N 1
ATOM 806 C CA . PHE A 1 100 ? 3.660 -1.079 0.195 1.00 98.62 100 PHE A CA 1
ATOM 807 C C . PHE A 1 100 ? 3.370 -0.969 -1.305 1.00 98.62 100 PHE A C 1
ATOM 809 O O . PHE A 1 100 ? 2.213 -0.817 -1.694 1.00 98.62 100 PHE A O 1
ATOM 816 N N . LEU A 1 101 ? 4.411 -1.013 -2.136 1.00 98.31 101 LEU A N 1
ATOM 817 C CA . LEU A 1 101 ? 4.268 -1.067 -3.589 1.00 98.31 101 LEU A CA 1
ATOM 818 C C . LEU A 1 101 ? 4.422 -2.500 -4.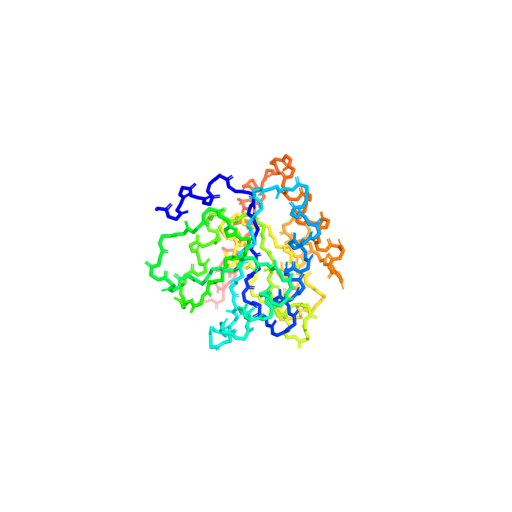084 1.00 98.31 101 LEU A C 1
ATOM 820 O O . LEU A 1 101 ? 5.493 -3.089 -3.944 1.00 98.31 101 LEU A O 1
ATOM 824 N N . GLY A 1 102 ? 3.343 -3.030 -4.656 1.00 97.69 102 GLY A N 1
ATOM 825 C CA . GLY A 1 102 ? 3.270 -4.380 -5.200 1.00 97.69 102 GLY A CA 1
ATOM 826 C C . GLY A 1 102 ? 4.129 -4.590 -6.443 1.00 97.69 102 GLY A C 1
ATOM 827 O O . GLY A 1 102 ? 4.896 -3.718 -6.859 1.00 97.69 102 GLY A O 1
ATOM 828 N N . GLY A 1 103 ? 4.058 -5.798 -6.995 1.00 97.50 103 GLY A N 1
ATOM 829 C CA . GLY A 1 103 ? 4.955 -6.270 -8.049 1.00 97.50 103 GLY A CA 1
ATOM 830 C C . GLY A 1 103 ? 6.408 -6.399 -7.583 1.00 97.50 103 GLY A C 1
ATOM 831 O O . GLY A 1 103 ? 7.301 -6.553 -8.414 1.00 97.50 103 GLY A O 1
ATOM 832 N N . SER A 1 104 ? 6.654 -6.287 -6.273 1.00 97.94 104 SER A N 1
ATOM 833 C CA . SER A 1 104 ? 7.996 -6.264 -5.687 1.00 97.94 104 SER A CA 1
ATOM 834 C C . SER A 1 104 ? 8.277 -7.457 -4.780 1.00 97.94 104 SER A C 1
ATOM 836 O O . SER A 1 104 ? 9.443 -7.748 -4.510 1.00 97.94 104 SER A O 1
ATOM 838 N N . ILE A 1 105 ? 7.245 -8.185 -4.334 1.00 97.06 105 ILE A N 1
ATOM 839 C CA . ILE A 1 105 ? 7.419 -9.506 -3.712 1.00 97.06 105 ILE A CA 1
ATOM 840 C C . ILE A 1 105 ? 7.571 -10.563 -4.805 1.00 97.06 105 ILE A C 1
ATOM 842 O O . ILE A 1 105 ? 8.460 -11.405 -4.723 1.00 97.06 105 ILE A O 1
ATOM 846 N N . ILE A 1 106 ? 6.750 -10.484 -5.850 1.00 94.81 106 ILE A N 1
ATOM 847 C CA . ILE A 1 106 ? 6.865 -11.328 -7.044 1.00 94.81 106 ILE A CA 1
ATOM 848 C C . ILE A 1 106 ? 7.965 -10.811 -7.981 1.00 94.81 106 ILE A C 1
ATOM 850 O O . ILE A 1 106 ? 8.334 -9.639 -7.917 1.00 94.81 106 ILE A O 1
ATOM 854 N N . ASN A 1 107 ? 8.480 -11.657 -8.879 1.00 93.88 107 ASN A N 1
ATOM 855 C CA . ASN A 1 107 ? 9.519 -11.268 -9.839 1.00 93.88 107 ASN A CA 1
ATOM 856 C C . ASN A 1 107 ? 8.951 -10.445 -11.017 1.00 93.88 107 ASN A C 1
ATOM 858 O O . ASN A 1 107 ? 8.960 -10.888 -12.161 1.00 93.88 107 ASN A O 1
ATOM 862 N N . HIS A 1 108 ? 8.411 -9.259 -10.722 1.00 94.06 108 HIS A N 1
ATOM 863 C CA . HIS A 1 108 ? 7.822 -8.340 -11.707 1.00 94.06 108 HIS A CA 1
ATOM 864 C C . HIS A 1 108 ? 8.606 -7.020 -11.841 1.00 94.06 108 HIS A C 1
ATOM 866 O O . HIS A 1 108 ? 8.295 -6.180 -12.682 1.00 94.06 108 HIS A O 1
ATOM 872 N N . GLY A 1 109 ? 9.647 -6.839 -11.023 1.00 93.69 109 GLY A N 1
ATOM 873 C CA . GLY A 1 109 ? 10.558 -5.694 -11.071 1.00 93.69 109 GLY A CA 1
ATOM 874 C C . GLY A 1 109 ? 10.088 -4.439 -10.351 1.00 93.69 109 GLY A C 1
ATOM 875 O O . GLY A 1 109 ? 10.763 -3.412 -10.430 1.00 93.69 109 GLY A O 1
ATOM 876 N N . GLY A 1 110 ? 8.995 -4.534 -9.593 1.00 94.94 110 GLY A N 1
ATOM 877 C CA . GLY A 1 110 ? 8.479 -3.470 -8.748 1.00 94.94 110 GLY A CA 1
ATOM 878 C C . GLY A 1 110 ? 7.735 -2.385 -9.522 1.00 94.94 110 GLY A C 1
ATOM 879 O O . GLY A 1 110 ? 7.610 -2.408 -10.744 1.00 94.94 110 GLY A O 1
ATOM 880 N N . GLN A 1 111 ? 7.224 -1.411 -8.774 1.00 96.44 111 GLN A N 1
ATOM 881 C CA . GLN A 1 111 ? 6.464 -0.276 -9.301 1.00 96.44 111 GLN A CA 1
ATOM 882 C C . GLN A 1 111 ? 7.215 1.031 -9.051 1.00 96.44 111 GLN A C 1
ATOM 884 O O . GLN A 1 111 ? 8.001 1.128 -8.103 1.00 96.44 111 GLN A O 1
ATOM 889 N N . ASN A 1 112 ? 6.946 2.046 -9.878 1.00 95.81 112 ASN A N 1
ATOM 890 C CA . ASN A 1 112 ? 7.595 3.351 -9.781 1.00 95.81 112 ASN A CA 1
ATOM 891 C C . ASN A 1 112 ? 7.258 4.038 -8.438 1.00 95.81 112 ASN A C 1
ATOM 893 O O . ASN A 1 112 ? 6.105 4.426 -8.220 1.00 95.81 112 ASN A O 1
ATOM 897 N N . PRO A 1 113 ? 8.241 4.263 -7.546 1.00 96.12 113 PRO A N 1
ATOM 898 C CA . PRO A 1 113 ? 7.976 4.817 -6.223 1.00 96.12 113 PRO A CA 1
ATOM 899 C C . PRO A 1 113 ? 7.851 6.348 -6.206 1.00 96.12 113 PRO A C 1
ATOM 901 O O . PRO A 1 113 ? 7.482 6.922 -5.179 1.00 96.12 113 PRO A O 1
ATOM 904 N N . LEU A 1 114 ? 8.146 7.044 -7.309 1.00 92.19 114 LEU A N 1
ATOM 905 C CA . LEU A 1 114 ? 8.179 8.509 -7.326 1.00 92.19 114 LEU A CA 1
ATOM 906 C C . LEU A 1 114 ? 6.801 9.130 -7.098 1.00 92.19 114 LEU A C 1
ATOM 908 O O . LEU A 1 114 ? 6.693 10.135 -6.393 1.00 92.19 114 LEU A O 1
ATOM 912 N N . GLU A 1 115 ? 5.745 8.545 -7.663 1.00 90.69 115 GLU A N 1
ATOM 913 C CA . GLU A 1 115 ? 4.383 9.050 -7.484 1.00 90.69 115 GLU A CA 1
ATOM 914 C C . GLU A 1 115 ? 3.952 9.071 -6.003 1.00 90.69 115 GLU A C 1
ATOM 916 O O . GLU A 1 115 ? 3.643 10.158 -5.505 1.00 90.69 115 GLU A O 1
ATOM 921 N N . PRO A 1 116 ? 3.977 7.955 -5.247 1.00 92.94 116 PRO A N 1
ATOM 922 C CA . PRO A 1 116 ? 3.614 7.977 -3.829 1.00 92.94 116 PRO A CA 1
ATOM 923 C C . PRO A 1 116 ? 4.563 8.840 -2.985 1.00 92.94 116 PRO A C 1
ATOM 925 O O . PRO A 1 116 ? 4.102 9.573 -2.102 1.00 92.94 116 PRO A O 1
ATOM 928 N N . VAL A 1 117 ? 5.871 8.845 -3.270 1.00 92.31 117 VAL A N 1
ATOM 929 C CA . VAL A 1 117 ? 6.837 9.699 -2.550 1.00 92.31 117 VAL A CA 1
ATOM 930 C C . VAL A 1 117 ? 6.497 11.184 -2.704 1.00 92.31 117 VAL A C 1
ATOM 932 O O . VAL A 1 117 ? 6.558 11.932 -1.724 1.00 92.31 117 VAL A O 1
ATOM 935 N N . ARG A 1 118 ? 6.048 11.631 -3.887 1.00 88.44 118 ARG A N 1
ATOM 936 C CA . ARG A 1 118 ? 5.605 13.024 -4.105 1.00 88.44 118 ARG A CA 1
ATOM 937 C C . ARG A 1 118 ? 4.448 13.438 -3.193 1.00 88.44 118 ARG A C 1
ATOM 939 O O . ARG A 1 118 ? 4.327 14.631 -2.903 1.00 88.44 118 ARG A O 1
ATOM 946 N N . PHE A 1 119 ? 3.641 12.485 -2.724 1.00 89.06 119 PHE A N 1
ATOM 947 C CA . PHE A 1 119 ? 2.527 12.705 -1.797 1.00 89.06 119 PHE A CA 1
ATOM 948 C C . PHE A 1 119 ? 2.896 12.590 -0.314 1.00 89.06 119 PHE A C 1
ATOM 950 O O . PHE A 1 119 ? 2.017 12.726 0.545 1.00 89.06 119 PHE A O 1
ATOM 957 N N . GLY A 1 120 ? 4.167 12.377 0.028 1.00 89.00 120 GLY A N 1
ATOM 958 C CA . GLY A 1 120 ? 4.556 12.207 1.428 1.00 89.00 120 GLY A CA 1
ATOM 959 C C . GLY A 1 120 ? 4.744 10.762 1.868 1.00 89.00 120 GLY A C 1
ATOM 960 O O . GLY A 1 120 ? 4.952 10.545 3.060 1.00 89.00 120 GLY A O 1
ATOM 961 N N . CYS A 1 121 ? 4.604 9.785 0.969 1.00 92.50 121 CYS A N 1
ATOM 962 C CA . CYS A 1 121 ? 4.595 8.383 1.365 1.00 92.50 121 CYS A CA 1
ATOM 963 C C . CYS A 1 121 ? 6.011 7.856 1.599 1.00 92.50 121 CYS A C 1
ATOM 965 O O . CYS A 1 121 ? 6.924 8.115 0.815 1.00 92.50 121 CYS A O 1
ATOM 967 N N . LYS A 1 122 ? 6.163 7.058 2.652 1.00 94.12 122 LYS A N 1
ATOM 968 C CA . LYS A 1 122 ? 7.252 6.099 2.795 1.00 94.12 122 LYS A CA 1
ATOM 969 C C . LYS A 1 122 ? 6.873 4.808 2.095 1.00 94.12 122 LYS A C 1
ATOM 971 O O . LYS A 1 122 ? 5.732 4.357 2.207 1.00 94.12 122 LYS A O 1
ATOM 976 N N . ILE A 1 123 ? 7.844 4.220 1.421 1.00 97.56 123 ILE A N 1
ATOM 977 C CA . ILE A 1 123 ? 7.663 3.049 0.584 1.00 97.56 123 ILE A CA 1
ATOM 978 C C . ILE A 1 123 ? 8.153 1.808 1.320 1.00 97.56 123 ILE A C 1
ATOM 980 O O . ILE A 1 123 ? 9.254 1.782 1.863 1.00 97.56 123 ILE A O 1
ATOM 984 N N . LEU A 1 124 ? 7.332 0.774 1.338 1.00 98.62 124 LEU A N 1
ATOM 985 C CA . LEU A 1 124 ? 7.719 -0.582 1.686 1.00 98.62 124 LEU A CA 1
ATOM 986 C C . LEU A 1 124 ? 7.736 -1.382 0.384 1.00 98.62 124 LEU A C 1
ATOM 988 O O . LEU A 1 124 ? 6.888 -1.161 -0.481 1.00 98.62 124 LEU A O 1
ATOM 992 N N . HIS A 1 125 ? 8.691 -2.285 0.217 1.00 98.69 125 HIS A N 1
ATOM 993 C CA . HIS A 1 125 ? 8.778 -3.098 -0.994 1.00 98.69 125 HIS A CA 1
ATOM 994 C C . HIS A 1 125 ? 9.444 -4.444 -0.718 1.00 98.69 125 HIS A C 1
ATOM 996 O O . HIS A 1 125 ? 10.227 -4.582 0.224 1.00 98.69 125 HIS A O 1
ATOM 1002 N N . GLY A 1 126 ? 9.134 -5.429 -1.555 1.00 98.38 126 GLY A N 1
ATOM 1003 C CA . GLY A 1 126 ? 9.844 -6.697 -1.590 1.00 98.38 126 GLY A CA 1
ATOM 1004 C C . GLY A 1 126 ? 11.209 -6.588 -2.291 1.00 98.38 126 GLY A C 1
ATOM 1005 O O . GLY A 1 126 ? 11.672 -5.487 -2.624 1.00 98.38 126 GLY A O 1
ATOM 1006 N N . PRO A 1 127 ? 11.896 -7.721 -2.498 1.00 97.94 127 PRO A N 1
ATOM 1007 C CA . PRO A 1 127 ? 13.248 -7.739 -3.050 1.00 97.94 127 PRO A CA 1
ATOM 1008 C C . PRO A 1 127 ? 13.324 -7.416 -4.552 1.00 97.94 127 PRO A C 1
ATOM 1010 O O . PRO A 1 127 ? 14.366 -6.939 -5.000 1.00 97.94 127 PRO A O 1
ATOM 1013 N N . ASN A 1 128 ? 12.250 -7.633 -5.315 1.00 98.25 128 ASN A N 1
ATOM 1014 C CA . ASN A 1 128 ? 12.252 -7.573 -6.778 1.00 98.25 128 ASN A CA 1
ATOM 1015 C C . ASN A 1 128 ? 11.903 -6.164 -7.280 1.00 98.25 128 ASN A C 1
ATOM 1017 O O . ASN A 1 128 ? 10.756 -5.865 -7.594 1.00 98.25 128 ASN A O 1
ATOM 1021 N N . ILE A 1 129 ? 12.894 -5.275 -7.323 1.00 98.12 129 ILE A N 1
ATOM 1022 C CA . ILE A 1 129 ? 12.742 -3.860 -7.720 1.00 98.12 129 ILE A CA 1
ATOM 1023 C C . ILE A 1 129 ? 13.596 -3.481 -8.938 1.00 98.12 129 ILE A C 1
ATOM 1025 O O . ILE A 1 129 ? 13.895 -2.302 -9.138 1.00 98.12 129 ILE A O 1
ATOM 1029 N N . GLN A 1 130 ? 14.031 -4.469 -9.724 1.00 98.00 130 GLN A N 1
ATOM 1030 C CA . GLN A 1 130 ? 15.046 -4.299 -10.764 1.00 98.00 130 GLN A CA 1
ATOM 1031 C C . GLN A 1 130 ? 14.735 -3.174 -11.765 1.00 98.00 130 GLN A C 1
ATOM 1033 O O . GLN A 1 130 ? 15.660 -2.479 -12.180 1.00 98.00 130 GLN A O 1
ATOM 1038 N N . ASN A 1 131 ? 13.455 -2.911 -12.061 1.00 97.25 131 ASN A N 1
ATOM 1039 C CA . ASN A 1 131 ? 13.038 -1.862 -13.002 1.00 97.25 131 ASN A CA 1
ATOM 1040 C C . ASN A 1 131 ? 13.296 -0.438 -12.471 1.00 97.25 131 ASN A C 1
ATOM 1042 O O . ASN A 1 131 ? 13.286 0.519 -13.238 1.00 97.25 131 ASN A O 1
ATOM 1046 N N . PHE A 1 132 ? 13.495 -0.277 -11.158 1.00 96.94 132 PHE A N 1
ATOM 1047 C CA . PHE A 1 132 ? 13.609 1.022 -10.484 1.00 96.94 132 PHE A CA 1
ATOM 1048 C C . PHE A 1 132 ? 14.745 1.054 -9.448 1.00 96.94 132 PHE A C 1
ATOM 1050 O O . PHE A 1 132 ? 14.700 1.851 -8.506 1.00 96.94 132 PHE A O 1
ATOM 1057 N N . THR A 1 133 ? 15.755 0.190 -9.601 1.00 96.38 133 THR A N 1
ATOM 1058 C CA . THR A 1 133 ? 16.841 -0.028 -8.627 1.00 96.38 133 THR A CA 1
ATOM 1059 C C . THR A 1 133 ? 17.467 1.272 -8.126 1.00 96.38 133 THR A C 1
ATOM 1061 O O . THR A 1 133 ? 17.542 1.502 -6.919 1.00 96.38 133 THR A O 1
ATOM 1064 N N . GLU A 1 134 ? 17.857 2.165 -9.035 1.00 95.00 134 GLU A N 1
ATOM 1065 C CA . GLU A 1 134 ? 18.491 3.441 -8.684 1.00 95.00 134 GLU A CA 1
ATOM 1066 C C . GLU A 1 134 ? 17.581 4.334 -7.836 1.00 95.00 134 GLU A C 1
ATOM 1068 O O . GLU A 1 134 ? 18.010 4.910 -6.831 1.00 95.00 134 GLU A O 1
ATOM 1073 N N . VAL A 1 135 ? 16.297 4.400 -8.200 1.00 94.62 135 VAL A N 1
ATOM 1074 C CA . VAL A 1 135 ? 15.304 5.210 -7.494 1.00 94.62 135 VAL A CA 1
ATOM 1075 C C . VAL A 1 135 ? 15.086 4.667 -6.084 1.00 94.62 135 VAL A C 1
ATOM 1077 O O . VAL A 1 135 ? 15.106 5.432 -5.120 1.00 94.62 135 VAL A O 1
ATOM 1080 N N . TYR A 1 136 ? 14.921 3.353 -5.931 1.00 96.81 136 TYR A N 1
ATOM 1081 C CA . TYR A 1 136 ? 14.769 2.733 -4.614 1.00 96.81 136 TYR A CA 1
ATOM 1082 C C . TYR A 1 136 ? 16.022 2.888 -3.747 1.00 96.81 136 TYR A C 1
ATOM 1084 O O . TYR A 1 136 ? 15.880 3.216 -2.570 1.00 96.81 136 TYR A O 1
ATOM 1092 N N . ASN A 1 137 ? 17.224 2.748 -4.313 1.00 95.75 137 ASN A N 1
ATOM 1093 C CA . ASN A 1 137 ? 18.484 2.960 -3.593 1.00 95.75 137 ASN A CA 1
ATOM 1094 C C . ASN A 1 137 ? 18.610 4.406 -3.084 1.00 95.75 137 ASN A C 1
ATOM 1096 O O . ASN A 1 137 ? 19.025 4.646 -1.947 1.00 95.75 137 ASN A O 1
ATOM 1100 N N . LEU A 1 138 ? 18.225 5.394 -3.900 1.00 92.94 138 LEU A N 1
ATOM 1101 C CA . LEU A 1 138 ? 18.190 6.798 -3.484 1.00 92.94 138 LEU A CA 1
ATOM 1102 C C . LEU A 1 138 ? 17.200 7.019 -2.331 1.00 92.94 138 LEU A C 1
ATOM 1104 O O . LEU A 1 138 ? 17.511 7.722 -1.363 1.00 92.94 138 LEU A O 1
ATOM 1108 N N . LEU A 1 139 ? 16.005 6.435 -2.425 1.00 93.44 139 LEU A N 1
ATOM 1109 C CA . LEU A 1 139 ? 14.986 6.538 -1.382 1.00 93.44 139 LEU A CA 1
ATOM 1110 C C . LEU A 1 139 ? 15.436 5.861 -0.082 1.00 93.44 139 LEU A C 1
ATOM 1112 O O . LEU A 1 139 ? 15.216 6.424 0.994 1.00 93.44 139 LEU A O 1
ATOM 1116 N N . GLU A 1 140 ? 16.119 4.722 -0.165 1.00 94.94 140 GLU A N 1
ATOM 1117 C CA . GLU A 1 140 ? 16.607 3.956 0.985 1.00 94.94 140 GLU A CA 1
ATOM 1118 C C . GLU A 1 140 ? 17.670 4.749 1.745 1.00 94.94 140 GLU A C 1
ATOM 1120 O O . GLU A 1 140 ? 17.534 4.963 2.950 1.00 94.94 140 GLU A O 1
ATOM 1125 N N . LYS A 1 141 ? 18.647 5.331 1.030 1.00 93.25 141 LYS A N 1
ATOM 1126 C CA . LYS A 1 141 ? 19.661 6.238 1.607 1.00 93.25 141 LYS A CA 1
ATOM 1127 C C . LYS A 1 141 ? 19.039 7.413 2.374 1.00 93.25 141 LYS A C 1
ATOM 1129 O O . LYS A 1 141 ? 19.609 7.917 3.338 1.00 93.25 141 LYS A O 1
ATOM 1134 N N . ASN A 1 142 ? 17.840 7.846 1.983 1.00 89.06 142 ASN A N 1
ATOM 1135 C CA . ASN A 1 142 ? 17.097 8.915 2.655 1.00 89.06 142 ASN A CA 1
ATOM 1136 C C . ASN A 1 142 ? 16.106 8.403 3.726 1.00 89.06 142 ASN A C 1
ATOM 1138 O O . ASN A 1 142 ? 15.441 9.200 4.397 1.00 89.06 142 ASN A O 1
ATOM 1142 N N . ASN A 1 143 ? 16.054 7.094 3.982 1.00 90.69 143 ASN A N 1
ATOM 1143 C CA . ASN A 1 143 ? 15.077 6.394 4.826 1.00 90.69 143 ASN A CA 1
ATOM 1144 C C . ASN A 1 143 ? 13.616 6.640 4.401 1.00 90.69 143 ASN A C 1
ATOM 1146 O O . ASN A 1 143 ? 12.729 6.826 5.247 1.00 90.69 143 ASN A O 1
ATOM 1150 N N . LEU A 1 144 ? 13.377 6.727 3.094 1.00 93.00 144 LEU A N 1
ATOM 1151 C CA . LEU A 1 144 ? 12.046 6.847 2.501 1.00 93.00 144 LEU A CA 1
ATOM 1152 C C . LEU A 1 144 ? 11.545 5.539 1.895 1.00 93.00 144 LEU A C 1
ATOM 1154 O O . LEU A 1 144 ? 10.338 5.416 1.724 1.00 93.00 144 LEU A O 1
ATOM 1158 N N . SER A 1 145 ? 12.416 4.566 1.631 1.00 96.38 145 SER A N 1
ATOM 1159 C CA . SER A 1 145 ? 12.036 3.193 1.291 1.00 96.38 145 SER A CA 1
ATOM 1160 C C . SER A 1 145 ? 12.643 2.196 2.280 1.00 96.38 145 SER A C 1
ATOM 1162 O O . SER A 1 145 ? 13.685 2.472 2.871 1.00 96.38 145 SER A O 1
ATOM 1164 N N . HIS A 1 146 ? 11.957 1.074 2.507 1.00 97.81 146 HIS A N 1
ATOM 1165 C CA . HIS A 1 146 ? 12.457 -0.054 3.295 1.00 97.81 146 HIS A CA 1
ATOM 1166 C C . HIS A 1 146 ? 12.070 -1.372 2.621 1.00 97.81 146 HIS A C 1
ATOM 1168 O O . HIS A 1 146 ? 10.897 -1.600 2.307 1.00 97.81 146 HIS A O 1
ATOM 1174 N N . LYS A 1 147 ? 13.060 -2.249 2.455 1.00 98.44 147 LYS A N 1
ATOM 1175 C CA . LYS A 1 147 ? 12.882 -3.597 1.917 1.00 98.44 147 LYS A CA 1
ATOM 1176 C C . LYS A 1 147 ? 12.391 -4.563 3.000 1.00 98.44 147 LYS A C 1
ATOM 1178 O O . LYS A 1 147 ? 12.805 -4.463 4.155 1.00 98.44 147 LY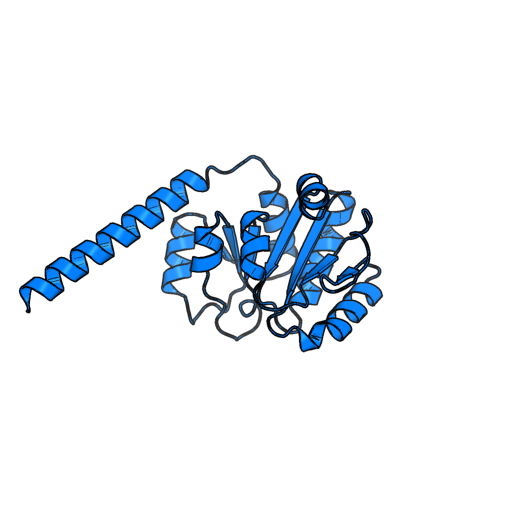S A O 1
ATOM 1183 N N . PHE A 1 148 ? 11.548 -5.520 2.628 1.00 98.44 148 PHE A N 1
ATOM 1184 C CA . PHE A 1 148 ? 11.174 -6.661 3.465 1.00 98.44 148 PHE A CA 1
ATOM 1185 C C . PHE A 1 148 ? 11.171 -7.961 2.655 1.00 98.44 148 PHE A C 1
ATOM 1187 O O . PHE A 1 148 ? 11.052 -7.944 1.434 1.00 98.44 148 PHE A O 1
ATOM 1194 N N . TYR A 1 149 ? 11.266 -9.093 3.351 1.00 97.19 149 TYR A N 1
ATOM 1195 C CA . TYR A 1 149 ? 11.327 -10.422 2.731 1.00 97.19 149 TYR A CA 1
ATOM 1196 C C . TYR A 1 149 ? 10.131 -11.317 3.071 1.00 97.19 149 TYR A C 1
ATOM 1198 O O . TYR A 1 149 ? 9.925 -12.341 2.433 1.00 97.19 149 TYR A O 1
ATOM 1206 N N . ASN A 1 150 ? 9.345 -10.972 4.093 1.00 96.81 150 ASN A N 1
ATOM 1207 C CA . ASN A 1 150 ? 8.206 -11.778 4.528 1.00 96.81 150 ASN A CA 1
ATOM 1208 C C . ASN A 1 150 ? 7.163 -10.949 5.293 1.00 96.81 150 ASN A C 1
ATOM 1210 O O . ASN A 1 150 ? 7.409 -9.806 5.690 1.00 96.81 150 ASN A O 1
ATOM 1214 N N . SER A 1 151 ? 6.003 -11.561 5.549 1.00 97.00 151 SER A N 1
ATOM 1215 C CA . SER A 1 151 ? 4.876 -10.918 6.237 1.00 97.00 151 SER A CA 1
ATOM 1216 C C . SER A 1 151 ? 5.207 -10.465 7.665 1.00 97.00 151 SER A C 1
ATOM 1218 O O . SER A 1 151 ? 4.659 -9.468 8.125 1.00 97.00 151 SER A O 1
ATOM 1220 N N . ASN A 1 152 ? 6.123 -11.139 8.373 1.00 98.00 152 ASN A N 1
ATOM 1221 C CA . ASN A 1 152 ? 6.548 -10.716 9.715 1.00 98.00 152 ASN A CA 1
ATOM 1222 C C . ASN A 1 152 ? 7.324 -9.396 9.668 1.00 98.00 152 ASN A C 1
ATOM 1224 O O . ASN A 1 152 ? 7.075 -8.499 10.472 1.00 98.00 152 ASN A O 1
ATOM 1228 N N . GLN A 1 153 ? 8.260 -9.265 8.727 1.00 98.44 153 GLN A N 1
ATOM 1229 C CA . GLN A 1 153 ? 9.011 -8.026 8.538 1.00 98.44 153 GLN A CA 1
ATOM 1230 C C . GLN A 1 153 ? 8.103 -6.892 8.058 1.00 98.44 153 GLN A C 1
ATOM 1232 O O . GLN A 1 153 ? 8.182 -5.790 8.600 1.00 98.44 153 GLN A O 1
ATOM 1237 N N . LEU A 1 154 ? 7.196 -7.170 7.114 1.00 98.56 154 LEU A N 1
ATOM 1238 C CA . LEU A 1 154 ? 6.213 -6.186 6.663 1.00 98.56 154 LEU A CA 1
ATOM 1239 C C . LEU A 1 154 ? 5.339 -5.697 7.828 1.00 98.56 154 LEU A C 1
ATOM 1241 O O . LEU A 1 154 ? 5.220 -4.490 8.028 1.00 98.56 154 LEU A O 1
ATOM 1245 N N . ALA A 1 155 ? 4.813 -6.605 8.658 1.00 98.38 155 ALA A N 1
ATOM 1246 C CA . ALA A 1 155 ? 4.024 -6.237 9.834 1.00 98.38 155 ALA A CA 1
ATOM 1247 C C . ALA A 1 155 ? 4.804 -5.343 10.808 1.00 98.38 155 ALA A C 1
ATOM 1249 O O . ALA A 1 155 ? 4.273 -4.332 11.259 1.00 98.38 155 ALA A O 1
ATOM 1250 N N . LYS A 1 156 ? 6.081 -5.651 11.079 1.00 97.88 156 LYS A N 1
ATOM 1251 C CA . LYS A 1 156 ? 6.950 -4.807 11.921 1.00 97.88 156 LYS A CA 1
ATOM 1252 C C . LYS A 1 156 ? 7.164 -3.410 11.328 1.00 97.88 156 LYS A C 1
ATOM 1254 O O . LYS A 1 156 ? 7.154 -2.426 12.065 1.00 97.88 156 LYS A O 1
ATOM 1259 N N . LEU A 1 157 ? 7.363 -3.302 10.012 1.00 97.44 157 LEU A N 1
ATOM 1260 C CA . LEU A 1 157 ? 7.548 -2.014 9.334 1.00 97.44 157 LEU A CA 1
ATOM 1261 C C . LEU A 1 157 ? 6.266 -1.171 9.356 1.00 97.44 157 LEU A C 1
ATOM 1263 O O . LEU A 1 157 ? 6.330 0.028 9.639 1.00 97.44 157 LEU A O 1
ATOM 1267 N N . VAL A 1 158 ? 5.111 -1.797 9.116 1.00 97.06 158 VAL A N 1
ATOM 1268 C CA . VAL A 1 158 ? 3.794 -1.151 9.218 1.00 97.06 158 VAL A CA 1
ATOM 1269 C C . VAL A 1 158 ? 3.536 -0.683 10.650 1.00 97.06 158 VAL A C 1
ATOM 1271 O O . VAL A 1 158 ? 3.217 0.488 10.853 1.00 97.06 158 VAL A O 1
ATOM 1274 N N . ASP A 1 159 ? 3.766 -1.542 11.643 1.00 96.31 159 ASP A N 1
ATOM 1275 C CA . ASP A 1 159 ? 3.636 -1.223 13.068 1.00 96.31 159 ASP A CA 1
ATOM 1276 C C . ASP A 1 159 ? 4.506 -0.021 13.470 1.00 96.31 159 ASP A C 1
ATOM 1278 O O . ASP A 1 159 ? 4.014 0.975 14.008 1.00 96.31 159 ASP A O 1
ATOM 1282 N N . LYS A 1 160 ? 5.794 -0.049 13.100 1.00 94.12 160 LYS A N 1
ATOM 1283 C CA . L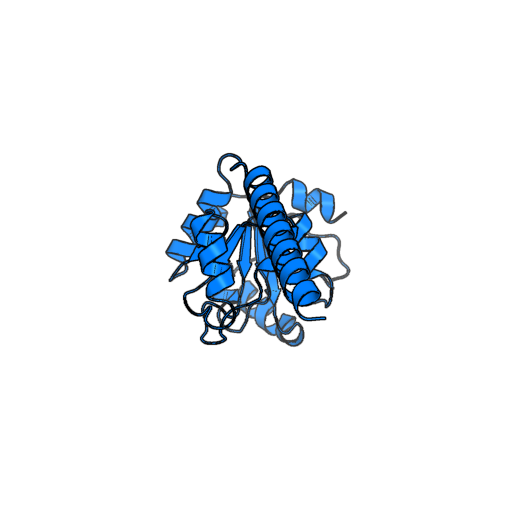YS A 1 160 ? 6.733 1.060 13.330 1.00 94.12 160 LYS A CA 1
ATOM 1284 C C . LYS A 1 160 ? 6.252 2.361 12.688 1.00 94.12 160 LYS A C 1
ATOM 1286 O O . LYS A 1 160 ? 6.485 3.440 13.233 1.00 94.12 160 LYS A O 1
ATOM 1291 N N . SER A 1 161 ? 5.574 2.276 11.544 1.00 91.31 161 SER A N 1
ATOM 1292 C CA . SER A 1 161 ? 5.061 3.449 10.839 1.00 91.31 161 SER A CA 1
ATOM 1293 C C . SER A 1 161 ? 3.918 4.163 11.568 1.00 91.31 161 SER A C 1
ATOM 1295 O O . SER A 1 161 ? 3.707 5.352 11.337 1.00 91.31 161 SER A O 1
ATOM 1297 N N . PHE A 1 162 ? 3.227 3.476 12.485 1.00 90.62 162 PHE A N 1
ATOM 1298 C CA . PHE A 1 162 ? 2.187 4.068 13.328 1.00 90.62 162 PHE A CA 1
ATOM 1299 C C . PHE A 1 162 ? 2.726 4.781 14.578 1.00 90.62 162 PHE A C 1
ATOM 1301 O O . PHE A 1 162 ? 1.937 5.444 15.265 1.00 90.62 162 PHE A O 1
ATOM 1308 N N . GLY A 1 163 ? 4.030 4.648 14.864 1.00 78.62 163 GLY A N 1
ATOM 1309 C CA . GLY A 1 163 ? 4.763 5.367 15.914 1.00 78.62 163 GLY A CA 1
ATOM 1310 C C . GLY A 1 163 ? 5.053 6.840 15.571 1.00 78.62 163 GLY A C 1
ATOM 1311 O O . GLY A 1 163 ? 4.692 7.312 14.496 1.00 78.62 163 GLY A O 1
ATOM 1312 N N . LYS A 1 164 ? 5.675 7.592 16.502 1.00 61.88 164 LYS A N 1
ATOM 1313 C CA . LYS A 1 164 ? 5.860 9.064 16.425 1.00 61.88 164 LYS A CA 1
ATOM 1314 C C . LYS A 1 164 ? 6.329 9.557 15.043 1.00 61.88 164 LYS A C 1
ATOM 1316 O O . LYS A 1 164 ? 7.222 8.982 14.423 1.00 61.88 164 LYS A O 1
ATOM 1321 N N . ASN A 1 165 ? 5.736 10.679 14.619 1.00 54.91 165 ASN A N 1
ATOM 1322 C CA . ASN A 1 165 ? 5.927 11.335 13.324 1.00 54.91 165 ASN A CA 1
ATOM 1323 C C . ASN A 1 165 ? 7.409 11.527 12.969 1.00 54.91 165 ASN A C 1
ATOM 1325 O O . ASN A 1 165 ? 8.076 12.443 13.442 1.00 54.91 165 ASN A O 1
ATOM 1329 N N . MET A 1 166 ? 7.912 10.693 12.062 1.00 55.72 166 MET A N 1
ATOM 1330 C CA . MET A 1 166 ? 9.166 10.964 11.363 1.00 55.72 166 MET A CA 1
ATOM 1331 C C . MET A 1 166 ? 8.974 12.170 10.443 1.00 55.72 166 ME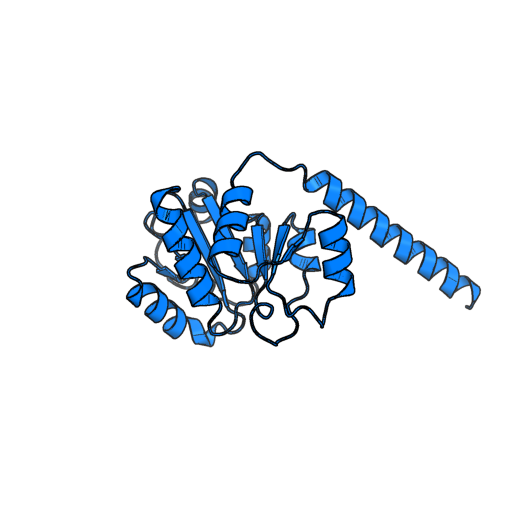T A C 1
ATOM 1333 O O . MET A 1 166 ? 8.000 12.226 9.687 1.00 55.72 166 MET A O 1
ATOM 1337 N N . ASN A 1 167 ? 9.936 13.094 10.475 1.00 64.62 167 ASN A N 1
ATOM 1338 C CA . ASN A 1 167 ? 9.951 14.359 9.738 1.00 64.62 167 ASN A CA 1
ATOM 1339 C C . ASN A 1 167 ? 10.148 14.147 8.214 1.00 64.62 167 ASN A C 1
ATOM 1341 O O . ASN A 1 167 ? 11.164 14.498 7.614 1.00 64.62 167 ASN A O 1
ATOM 1345 N N . THR A 1 168 ? 9.178 13.476 7.590 1.00 67.50 168 THR A N 1
ATOM 1346 C CA . THR A 1 168 ? 9.204 12.980 6.203 1.00 67.50 168 THR A CA 1
ATOM 1347 C C . THR A 1 168 ? 9.136 14.137 5.200 1.00 67.50 168 THR A C 1
ATOM 1349 O O . THR A 1 168 ? 9.734 14.072 4.128 1.00 67.50 168 THR A O 1
ATOM 1352 N N . ILE A 1 169 ? 8.492 15.244 5.587 1.00 70.12 169 ILE A N 1
ATOM 1353 C CA . ILE A 1 169 ? 8.335 16.455 4.769 1.00 70.12 169 ILE A CA 1
ATOM 1354 C C . ILE A 1 169 ? 9.696 17.078 4.430 1.00 70.12 169 ILE A C 1
ATOM 1356 O O . ILE A 1 169 ? 9.968 17.351 3.260 1.00 70.12 169 ILE A O 1
ATOM 1360 N N . ASN A 1 170 ? 10.582 17.236 5.419 1.00 71.25 170 ASN A N 1
ATOM 1361 C CA . ASN A 1 170 ? 11.911 17.820 5.205 1.00 71.25 170 ASN A CA 1
ATOM 1362 C C . ASN A 1 170 ? 12.767 16.964 4.261 1.00 71.25 170 ASN A C 1
ATOM 1364 O O . ASN A 1 170 ? 13.445 17.492 3.380 1.00 71.25 170 ASN A O 1
ATOM 1368 N N . LYS A 1 171 ? 12.678 15.635 4.388 1.00 76.44 171 LYS A N 1
ATOM 1369 C CA . LYS A 1 171 ? 13.385 14.689 3.514 1.00 76.44 171 LYS A CA 1
ATOM 1370 C C . LYS A 1 171 ? 12.889 14.760 2.072 1.00 76.44 171 LYS A C 1
ATOM 1372 O O . LYS A 1 171 ? 13.696 14.834 1.152 1.00 76.44 171 LYS A O 1
ATOM 1377 N N . ILE A 1 172 ? 11.575 14.825 1.867 1.00 74.62 172 ILE A N 1
ATOM 1378 C CA . ILE A 1 172 ? 10.990 14.969 0.526 1.00 74.62 172 ILE A CA 1
ATOM 1379 C C . ILE A 1 172 ? 11.358 16.315 -0.096 1.00 74.62 172 ILE A C 1
ATOM 1381 O O . ILE A 1 172 ? 11.672 16.368 -1.283 1.00 74.62 172 ILE A O 1
ATOM 1385 N N . ARG A 1 173 ? 11.367 17.401 0.688 1.00 77.88 173 ARG A N 1
ATOM 1386 C CA . ARG A 1 173 ? 11.811 18.718 0.209 1.00 77.88 173 ARG A CA 1
ATOM 1387 C C . ARG A 1 173 ? 13.271 18.676 -0.248 1.00 77.88 173 ARG A C 1
ATOM 1389 O O . ARG A 1 173 ? 13.578 19.219 -1.306 1.00 77.88 173 ARG A O 1
ATOM 1396 N N . LYS A 1 174 ? 14.141 17.986 0.501 1.00 79.88 174 LYS A N 1
ATOM 1397 C CA . LYS A 1 174 ? 15.542 17.763 0.118 1.00 79.88 174 LYS A CA 1
ATOM 1398 C C . LYS A 1 174 ? 15.647 17.005 -1.208 1.00 79.88 174 LYS A C 1
ATOM 1400 O O . LYS A 1 174 ? 16.325 17.487 -2.104 1.00 79.88 174 LYS A O 1
ATOM 1405 N N . ILE A 1 175 ? 14.924 15.894 -1.369 1.00 79.00 175 ILE A N 1
ATOM 1406 C CA . ILE A 1 175 ? 14.944 15.104 -2.614 1.00 79.00 175 ILE A CA 1
ATOM 1407 C C . ILE A 1 175 ? 14.426 15.909 -3.805 1.00 79.00 175 ILE A C 1
ATOM 1409 O O . ILE A 1 175 ? 15.051 15.887 -4.859 1.00 79.00 175 ILE A O 1
ATOM 1413 N N . LYS A 1 176 ? 13.329 16.662 -3.643 1.00 78.56 176 LYS A N 1
ATOM 1414 C CA . LYS A 1 176 ? 12.830 17.554 -4.701 1.00 78.56 176 LYS A CA 1
ATOM 1415 C C . LYS A 1 176 ? 13.886 18.579 -5.111 1.00 78.56 176 LYS A C 1
ATOM 1417 O O . LYS A 1 176 ? 14.121 18.739 -6.300 1.00 78.56 176 LYS A O 1
ATOM 1422 N N . LYS A 1 177 ? 14.548 19.222 -4.140 1.00 81.44 177 LYS A N 1
ATOM 1423 C CA . LYS A 1 177 ? 15.630 20.181 -4.407 1.00 81.44 177 LYS A CA 1
ATOM 1424 C C . LYS A 1 177 ? 16.788 19.522 -5.163 1.00 81.44 177 LYS A C 1
ATOM 1426 O O . LYS A 1 177 ? 17.252 20.077 -6.148 1.00 81.44 177 LYS A O 1
ATOM 1431 N N . THR A 1 178 ? 17.220 18.334 -4.738 1.00 79.12 178 THR A N 1
ATOM 1432 C CA . THR A 1 178 ? 18.273 17.577 -5.429 1.00 79.12 178 THR A CA 1
ATOM 1433 C C . THR A 1 178 ? 17.872 17.234 -6.864 1.00 79.12 178 THR A C 1
ATOM 1435 O O . THR A 1 178 ? 18.662 17.465 -7.769 1.00 79.12 178 THR A O 1
ATOM 1438 N N . GLY A 1 179 ? 16.644 16.758 -7.087 1.00 76.94 179 GLY A N 1
ATOM 1439 C CA . GLY A 1 179 ? 16.142 16.456 -8.430 1.00 76.94 179 GLY A CA 1
ATOM 1440 C C . GLY A 1 179 ? 16.098 17.684 -9.343 1.00 76.94 179 GLY A C 1
ATOM 1441 O O . GLY A 1 179 ? 16.548 17.609 -10.480 1.00 76.94 179 GLY A O 1
ATOM 1442 N N . SER A 1 180 ? 15.626 18.830 -8.839 1.00 78.56 180 SER A N 1
ATOM 1443 C CA . SER A 1 180 ? 15.639 20.092 -9.591 1.00 78.56 180 SER A CA 1
ATOM 1444 C C . SER A 1 180 ? 17.054 20.555 -9.936 1.00 78.56 180 SER A C 1
ATOM 1446 O O . SER A 1 180 ? 17.285 21.005 -11.050 1.00 78.56 180 SER A O 1
ATOM 1448 N N . ASN A 1 181 ? 18.008 20.411 -9.012 1.00 76.50 181 ASN A N 1
ATOM 1449 C CA . ASN A 1 181 ? 19.402 20.766 -9.274 1.00 76.50 181 ASN A CA 1
ATOM 1450 C C . ASN A 1 181 ? 20.023 19.887 -10.368 1.00 76.50 181 ASN A C 1
ATOM 1452 O O . ASN A 1 181 ? 20.702 20.414 -11.239 1.00 76.50 181 ASN A O 1
ATOM 1456 N N . ILE A 1 182 ? 19.775 18.572 -10.341 1.00 80.94 182 ILE A N 1
ATOM 1457 C CA . ILE A 1 182 ? 20.274 17.651 -11.373 1.00 80.94 182 ILE A CA 1
ATOM 1458 C C . ILE A 1 182 ? 19.708 18.041 -12.739 1.00 80.94 182 ILE A C 1
ATOM 1460 O O . ILE A 1 182 ? 20.475 18.216 -13.675 1.00 80.94 182 ILE A O 1
ATOM 1464 N N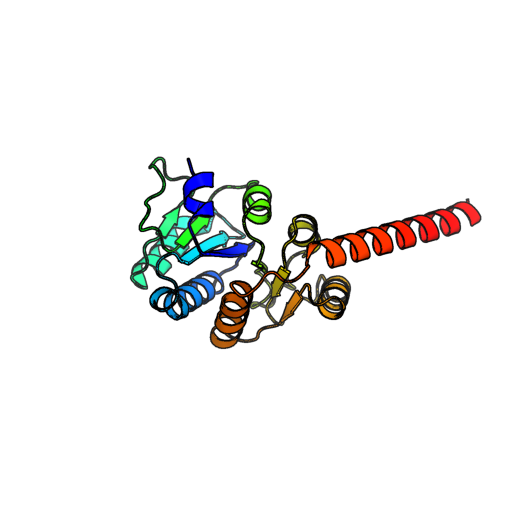 . LEU A 1 183 ? 18.391 18.258 -12.834 1.00 80.31 183 LEU A N 1
ATOM 1465 C CA . LEU A 1 183 ? 17.752 18.666 -14.087 1.00 80.31 183 LEU A CA 1
ATOM 1466 C C . LEU A 1 183 ? 18.338 19.976 -14.629 1.00 80.31 183 LEU A C 1
ATOM 1468 O O . LEU A 1 183 ? 18.634 20.064 -15.815 1.00 80.31 183 LEU A O 1
ATOM 1472 N N . ASN A 1 184 ? 18.527 20.976 -13.763 1.00 80.06 184 ASN A N 1
ATOM 1473 C CA . ASN A 1 184 ? 19.111 22.253 -14.162 1.00 80.06 184 ASN A CA 1
ATOM 1474 C C . ASN A 1 184 ? 20.545 22.083 -14.674 1.00 80.06 184 ASN A C 1
ATOM 1476 O O . ASN A 1 184 ? 20.879 22.649 -15.708 1.00 80.06 184 ASN A O 1
ATOM 1480 N N . ASN A 1 185 ? 21.371 21.283 -13.996 1.00 79.19 185 ASN A N 1
ATOM 1481 C CA . ASN A 1 185 ? 22.737 21.011 -14.442 1.00 79.19 185 ASN A CA 1
ATOM 1482 C C . ASN A 1 185 ? 22.755 20.291 -15.799 1.00 79.19 185 ASN A C 1
ATOM 1484 O O . ASN A 1 185 ? 23.502 20.692 -16.682 1.00 79.19 185 ASN A O 1
ATOM 1488 N N . THR A 1 186 ? 21.891 19.291 -16.000 1.00 79.69 186 THR A N 1
ATOM 1489 C CA . THR A 1 186 ? 21.781 18.581 -17.284 1.00 79.69 186 THR A CA 1
ATOM 1490 C C . THR A 1 186 ? 21.307 19.501 -18.410 1.00 79.69 186 THR A C 1
ATOM 1492 O O . THR A 1 186 ? 21.819 19.418 -19.520 1.00 79.69 186 THR A O 1
ATOM 1495 N N . LEU A 1 187 ? 20.360 20.407 -18.145 1.00 83.31 187 LEU A N 1
ATOM 1496 C CA . LEU A 1 187 ? 19.931 21.405 -19.132 1.00 83.31 187 LEU A CA 1
ATOM 1497 C C . LEU A 1 187 ? 21.059 22.379 -19.491 1.00 83.31 187 LEU A C 1
ATOM 1499 O O . LEU A 1 187 ? 21.200 22.727 -20.659 1.00 83.31 187 LEU A O 1
ATOM 1503 N N . ILE A 1 188 ? 21.866 22.799 -18.510 1.00 87.38 188 ILE A N 1
ATOM 1504 C CA . ILE A 1 188 ? 23.047 23.641 -18.748 1.00 87.38 188 ILE A CA 1
ATOM 1505 C C . ILE A 1 188 ? 24.056 22.912 -19.643 1.00 87.38 188 ILE A C 1
ATOM 1507 O O . ILE A 1 188 ? 24.545 23.506 -20.598 1.00 87.38 188 ILE A O 1
ATOM 1511 N N . GLU A 1 189 ? 24.335 21.634 -19.372 1.00 87.44 189 GLU A N 1
ATOM 1512 C CA . GLU A 1 189 ? 25.233 20.825 -20.206 1.00 87.44 189 GLU A CA 1
ATOM 1513 C C . GLU A 1 189 ? 24.697 20.659 -21.628 1.00 87.44 189 GLU A C 1
ATOM 1515 O O . GLU A 1 189 ? 25.436 20.892 -22.575 1.00 87.44 189 GLU A O 1
ATOM 1520 N N . ILE A 1 190 ? 23.415 20.320 -21.805 1.00 87.44 190 ILE A N 1
ATOM 1521 C CA . ILE A 1 190 ? 22.813 20.181 -23.141 1.00 87.44 190 ILE A CA 1
ATOM 1522 C C . ILE A 1 190 ? 22.899 21.500 -23.917 1.00 87.44 190 ILE A C 1
ATOM 1524 O O . ILE A 1 190 ? 23.298 21.489 -25.075 1.00 87.44 190 ILE A O 1
ATOM 1528 N N . ASN A 1 191 ? 22.593 22.633 -23.276 1.00 82.56 191 ASN A N 1
ATOM 1529 C CA . ASN A 1 191 ? 22.689 23.955 -23.902 1.00 82.56 191 ASN A CA 1
ATOM 1530 C C . ASN A 1 191 ? 24.124 24.359 -24.266 1.00 82.56 191 ASN A C 1
ATOM 1532 O O . ASN A 1 191 ? 24.298 25.262 -25.068 1.00 82.56 191 ASN A O 1
ATOM 1536 N N . HIS A 1 192 ? 25.147 23.736 -23.680 1.00 85.94 192 HIS A N 1
ATOM 1537 C CA . HIS A 1 192 ? 26.535 23.951 -24.092 1.00 85.94 192 HIS A CA 1
ATOM 1538 C C . HIS A 1 192 ? 26.855 23.246 -25.426 1.00 85.94 192 HIS A C 1
ATOM 1540 O O . HIS A 1 192 ? 27.820 23.604 -26.098 1.00 85.94 192 HIS A O 1
ATOM 1546 N N . TYR A 1 193 ? 26.076 22.230 -25.805 1.00 82.19 193 TYR A N 1
ATOM 1547 C CA . TYR A 1 193 ? 26.240 21.478 -27.055 1.00 82.19 193 TYR A CA 1
ATOM 1548 C C . TYR A 1 193 ? 25.235 21.871 -28.152 1.00 82.19 193 TYR A C 1
ATOM 1550 O O . TYR A 1 193 ? 25.328 21.335 -29.258 1.00 82.19 193 TYR A O 1
ATOM 1558 N N . LEU A 1 194 ? 24.283 22.761 -27.851 1.00 76.69 194 LEU A N 1
ATOM 1559 C CA . LEU A 1 194 ? 23.328 23.350 -28.799 1.00 76.69 194 LEU A CA 1
ATOM 1560 C C . LEU A 1 194 ? 23.793 24.744 -29.223 1.00 76.69 194 LEU A C 1
ATOM 1562 O O . LEU A 1 194 ? 23.628 25.059 -30.421 1.00 76.69 194 LEU A O 1
#

Organism: NCBI:txid408172

pLDDT: mean 90.84, std 9.56, range [54.91, 98.69]

Sequence (194 aa):
NLKKIFKSKKIWCAASTHNTEERICATVHEKLKNKYKNLLTIIIPRHTQRADEITNEIRDMGLKVQAHSSSNKTNNNTEIYLVDTFGETKSFFKICKTVFLGGSIINHGGQNPLEPVRFGCKILHGPNIQNFTEVYNLLEKNNLSHKFYNSNQLAKLVDKSFGKNMNTINKIRKIKKTGSNILNNTLIEINHYL

Radius of gyration: 17.73 Å; chains: 1; bounding box: 50×41×48 Å

Secondary structure (DSSP, 8-state):
-HHHHHHTSEEEEEEEE-TTHHHHHHHHHHHHHTT-TTEEEEEEES-GGGHHHHHHHHHHTT--EEETT--S---TT-SEEE--SSS-HHHHHHH-SEEEESSTTTTS-----HHHHHTTPEEEE-S--GGGHHHHHHHHHTTSEEE-SSHHHHHHHHHHHTSS---HHHHHHHHHHHHHHHHHHHHHHHHHH-

Foldseek 3Di:
DVLVLLVVALEAEEAQADPPVLVLQLVLLVVCCVVGVRYEYEYEHVALVCVVVSCVSSVVVVAAEDEPPDPDDDDSRHRYYYDSDPDCVLVVLLSHQEYEWHPFLPQNQTDDCPSSLLNNHQYEGEHRNNVCVVVQVVCVVLNSYDYDNGSVVVSVVSVVVSDDDDPSVVSSVVVVVVVVVVVVVVVVVVVVVD